Protein AF-A0A944C809-F1 (afdb_monomer_lite)

Sequence (188 aa):
MISTGRTDLATEFAAAKSTGISHTCYELYGEKITETVLDDSSAKAVGRRRGRYFTVESNDSPFADGQIHALCAVLRKLLPQGKCLAVGFGNPSIAADSLGWNTARRILATSQYIASADNTEGIGNISVIRTDVSSNSGIDSCFHAEFCAKNINADYIIAIDSLICNEPERLCTTIQLTDAGISPGSAM

Radius of gyration: 17.3 Å; chains: 1; bounding box: 54×34×40 Å

Structure (mmCIF, N/CA/C/O backbone):
data_AF-A0A944C809-F1
#
_entry.id   AF-A0A944C809-F1
#
loop_
_atom_site.group_PDB
_atom_site.id
_atom_site.type_symbol
_atom_site.label_atom_id
_atom_site.label_alt_id
_atom_site.label_comp_id
_atom_site.label_asym_id
_atom_site.label_entity_id
_atom_site.label_seq_id
_atom_site.pdbx_PDB_ins_code
_atom_site.Cartn_x
_atom_site.Cartn_y
_atom_site.Cartn_z
_atom_site.occupancy
_atom_site.B_iso_or_equiv
_atom_site.auth_seq_id
_atom_site.auth_comp_id
_atom_site.auth_asym_id
_atom_site.auth_atom_id
_atom_site.pdbx_PDB_model_num
ATOM 1 N N . MET A 1 1 ? -27.439 9.265 17.288 1.00 31.69 1 MET A N 1
ATOM 2 C CA . MET A 1 1 ? -27.311 8.302 16.175 1.00 31.69 1 MET A CA 1
ATOM 3 C C . MET A 1 1 ? -25.959 8.543 15.541 1.00 31.69 1 MET A C 1
ATOM 5 O O . MET A 1 1 ? -25.801 9.555 14.875 1.00 31.69 1 MET A O 1
ATOM 9 N N . ILE A 1 2 ? -24.970 7.698 15.826 1.00 33.78 2 ILE A N 1
ATOM 10 C CA . ILE A 1 2 ? -23.694 7.756 15.109 1.00 33.78 2 ILE A CA 1
ATOM 11 C C . ILE A 1 2 ? -23.986 7.117 13.757 1.00 33.78 2 ILE A C 1
ATOM 13 O O . ILE A 1 2 ? -24.304 5.931 13.694 1.00 33.78 2 ILE A O 1
ATOM 17 N N . SER A 1 3 ? -24.000 7.928 12.702 1.00 34.72 3 SER A N 1
ATOM 18 C CA . SER A 1 3 ? -23.955 7.425 11.334 1.00 34.72 3 SER A CA 1
ATOM 19 C C . SER A 1 3 ? -22.733 6.517 11.248 1.00 34.72 3 SER A C 1
ATOM 21 O O . SER A 1 3 ? -21.612 7.010 11.329 1.00 34.72 3 SER A O 1
ATOM 23 N N . THR A 1 4 ? -22.920 5.202 11.146 1.00 47.22 4 THR A N 1
ATOM 24 C CA . THR A 1 4 ? -21.826 4.298 10.788 1.00 47.22 4 THR A CA 1
ATOM 25 C C . THR A 1 4 ? -21.511 4.566 9.324 1.00 47.22 4 THR A C 1
ATOM 27 O O . THR A 1 4 ? -22.070 3.923 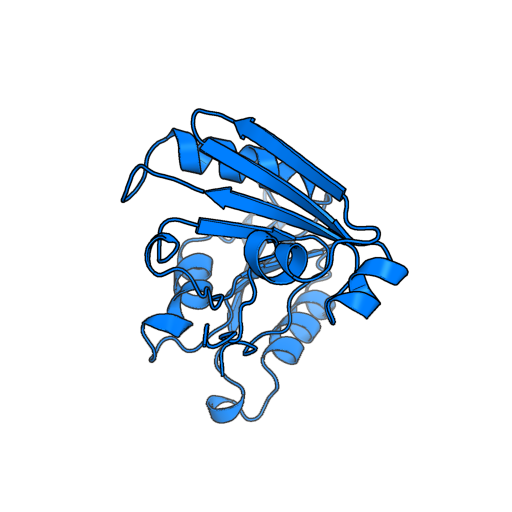8.435 1.00 47.22 4 THR A O 1
ATOM 30 N N . GLY A 1 5 ? -20.699 5.594 9.073 1.00 58.75 5 GLY A N 1
ATOM 31 C CA . GLY A 1 5 ? -20.147 5.848 7.755 1.00 58.75 5 GLY A CA 1
ATOM 32 C C . GLY A 1 5 ? -19.359 4.624 7.287 1.00 58.75 5 GLY A C 1
ATOM 33 O O . GLY A 1 5 ? -18.843 3.833 8.088 1.00 58.75 5 GLY A O 1
ATOM 34 N N . ARG A 1 6 ? -19.336 4.415 5.973 1.00 75.69 6 ARG A N 1
ATOM 35 C CA . ARG A 1 6 ? -18.546 3.358 5.342 1.00 75.69 6 ARG A CA 1
ATOM 36 C C . ARG A 1 6 ? -17.068 3.713 5.526 1.00 75.69 6 ARG A C 1
ATOM 38 O O . ARG A 1 6 ? -16.644 4.74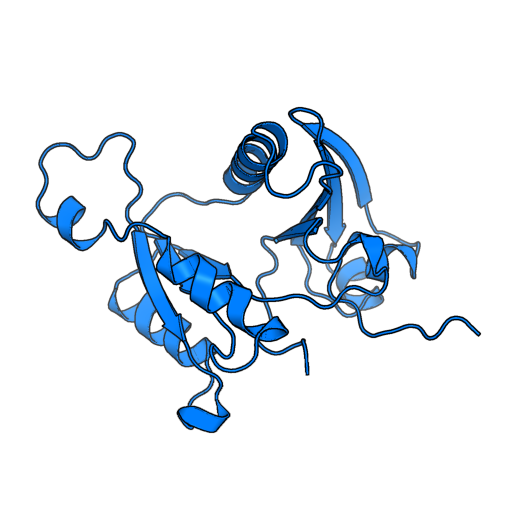2 5.030 1.00 75.69 6 ARG A O 1
ATOM 45 N N . THR A 1 7 ? -16.311 2.869 6.223 1.00 86.25 7 THR A N 1
ATOM 46 C CA . THR A 1 7 ? -14.872 3.059 6.474 1.00 86.25 7 THR A CA 1
ATOM 47 C C . THR A 1 7 ? -14.070 1.851 6.039 1.00 86.25 7 THR A C 1
ATOM 49 O O . THR A 1 7 ? -14.501 0.715 6.262 1.00 86.25 7 THR A O 1
ATOM 52 N N . ASP A 1 8 ? -12.899 2.093 5.462 1.00 88.00 8 ASP A N 1
ATOM 53 C CA . ASP A 1 8 ? -11.932 1.079 5.050 1.00 88.00 8 ASP A CA 1
ATOM 54 C C . ASP A 1 8 ? -10.773 0.897 6.048 1.00 88.00 8 ASP A C 1
ATOM 56 O O . ASP A 1 8 ? -9.930 0.014 5.852 1.00 88.00 8 ASP A O 1
ATOM 60 N N . LEU A 1 9 ? -10.734 1.672 7.138 1.00 91.38 9 LEU A N 1
ATOM 61 C CA . LEU A 1 9 ? -9.707 1.548 8.173 1.00 91.38 9 LEU A CA 1
ATOM 62 C C . LEU A 1 9 ? -10.010 0.414 9.154 1.00 91.38 9 LEU A C 1
ATOM 64 O O . LEU A 1 9 ? -11.086 0.343 9.751 1.00 91.38 9 LEU A O 1
ATOM 68 N N . ALA A 1 10 ? -9.017 -0.444 9.377 1.00 91.56 10 ALA A N 1
ATOM 69 C CA . ALA A 1 10 ? -9.107 -1.600 10.255 1.00 91.56 10 ALA A CA 1
ATOM 70 C C . ALA A 1 10 ? -9.360 -1.221 11.703 1.00 91.56 10 ALA A C 1
ATOM 72 O O . ALA A 1 10 ? -10.157 -1.878 12.365 1.00 91.56 10 ALA A O 1
ATOM 73 N N . THR A 1 11 ? -8.766 -0.129 12.173 1.00 90.88 11 THR A N 1
ATOM 74 C CA . THR A 1 11 ? -9.028 0.412 13.510 1.00 90.88 11 THR A CA 1
ATOM 75 C C . THR A 1 11 ? -10.489 0.812 13.715 1.00 90.88 11 THR A C 1
ATOM 77 O O . THR A 1 11 ? -10.988 0.704 14.831 1.00 90.88 11 THR A O 1
ATOM 80 N N . GLU A 1 12 ? -11.200 1.210 12.658 1.00 89.12 12 GLU A N 1
ATOM 81 C CA . GLU A 1 12 ? -12.595 1.644 12.748 1.00 89.12 12 GLU A CA 1
ATOM 82 C C . GLU A 1 12 ? -13.578 0.478 12.550 1.00 89.12 12 GLU A C 1
ATOM 84 O O . GLU A 1 12 ? -14.498 0.300 13.352 1.00 89.12 12 GLU A O 1
ATOM 89 N N . PHE A 1 13 ? -13.392 -0.363 11.522 1.00 84.75 13 PHE A N 1
ATOM 90 C CA . PHE A 1 13 ? -14.329 -1.467 11.266 1.00 84.75 13 PHE A CA 1
ATOM 91 C C . PHE A 1 13 ? -14.184 -2.630 12.259 1.00 84.75 13 PHE A C 1
ATOM 93 O O . PHE A 1 13 ? -15.147 -3.367 12.482 1.00 84.75 13 PHE A O 1
ATOM 100 N N . ALA A 1 14 ? -13.005 -2.816 12.861 1.00 81.50 14 ALA A N 1
ATOM 101 C CA . ALA A 1 14 ? -12.770 -3.894 13.819 1.00 81.50 14 ALA A CA 1
ATOM 102 C C . ALA A 1 14 ? -13.242 -3.546 15.237 1.00 81.50 14 ALA A C 1
ATOM 104 O O . ALA A 1 14 ? -13.684 -4.430 15.968 1.00 81.50 14 ALA A O 1
ATOM 105 N N . ALA A 1 15 ? -13.259 -2.259 15.602 1.00 71.12 15 ALA A N 1
ATOM 106 C CA . ALA A 1 15 ? -13.819 -1.803 16.875 1.00 71.12 15 ALA A CA 1
ATOM 107 C C . ALA A 1 15 ? -15.318 -2.143 17.017 1.00 71.12 15 ALA A C 1
ATOM 109 O O . ALA A 1 15 ? -15.832 -2.273 18.128 1.00 71.12 15 ALA A O 1
ATOM 110 N N . ALA A 1 16 ? -16.023 -2.332 15.896 1.00 60.50 16 ALA A N 1
ATOM 111 C CA . ALA A 1 16 ? -17.457 -2.589 15.866 1.00 60.50 16 ALA A CA 1
ATOM 112 C C . ALA A 1 16 ? -17.867 -4.033 16.237 1.00 60.50 16 ALA A C 1
ATOM 114 O O . ALA A 1 16 ? -19.055 -4.264 16.480 1.00 60.50 16 ALA A O 1
ATOM 115 N N . LYS A 1 17 ? -16.949 -5.019 16.267 1.00 59.78 17 LYS A N 1
ATOM 116 C CA . LYS A 1 17 ? -17.274 -6.440 16.539 1.00 59.78 17 LYS A CA 1
ATOM 117 C C . LYS A 1 17 ? -16.158 -7.135 17.330 1.00 59.78 17 LYS A C 1
ATOM 119 O O . LYS A 1 17 ? -15.115 -7.472 16.792 1.00 59.78 17 LYS A O 1
ATOM 124 N N . SER A 1 18 ? -16.395 -7.381 18.617 1.00 54.88 18 SER A N 1
ATOM 125 C CA . SER A 1 18 ? -15.363 -7.706 19.616 1.00 54.88 18 SER A CA 1
ATOM 126 C C . SER A 1 18 ? -14.946 -9.180 19.732 1.00 54.88 18 SER A C 1
ATOM 128 O O . SER A 1 18 ? -14.082 -9.499 20.546 1.00 54.88 18 SER A O 1
ATOM 130 N N . THR A 1 19 ? -15.513 -10.109 18.960 1.00 62.31 19 THR A N 1
ATOM 131 C CA . THR A 1 19 ? -15.175 -11.537 19.103 1.00 62.31 19 THR A CA 1
ATOM 132 C C . THR A 1 19 ? -14.165 -11.978 18.045 1.00 62.31 19 THR A C 1
ATOM 134 O O . THR A 1 19 ? -14.519 -12.087 16.873 1.00 62.31 19 THR A O 1
ATOM 137 N N . GLY A 1 20 ? -12.929 -12.270 18.468 1.00 68.94 20 GLY A N 1
ATOM 138 C CA . GLY A 1 20 ? -11.921 -12.967 17.653 1.00 68.94 20 GLY A CA 1
ATOM 139 C C . GLY A 1 20 ? -10.930 -12.090 16.880 1.00 68.94 20 GLY A C 1
ATOM 140 O O . GLY A 1 20 ? -10.117 -12.632 16.142 1.00 68.94 20 GLY A O 1
ATOM 141 N N . ILE A 1 21 ? -10.961 -10.764 17.045 1.00 85.00 21 ILE A N 1
ATOM 142 C CA . ILE A 1 21 ? -9.991 -9.861 16.407 1.00 85.00 21 ILE A CA 1
ATOM 143 C C . ILE A 1 21 ? -8.820 -9.600 17.355 1.00 85.00 21 ILE A C 1
ATOM 145 O O . ILE A 1 21 ? -9.023 -9.180 18.496 1.00 85.00 21 ILE A O 1
ATOM 149 N N . SER A 1 22 ? -7.592 -9.820 16.881 1.00 86.31 22 SER A N 1
ATOM 150 C CA . SER A 1 22 ? -6.384 -9.463 17.629 1.00 86.31 22 SER A CA 1
ATOM 151 C C . SER A 1 22 ? -5.946 -8.046 17.277 1.00 86.31 22 SER A C 1
ATOM 153 O O . SER A 1 22 ? -5.680 -7.760 16.109 1.00 86.31 22 SER A O 1
ATOM 155 N N . HIS A 1 23 ? -5.818 -7.193 18.293 1.00 89.62 23 HIS A N 1
ATOM 156 C CA . HIS A 1 23 ? -5.266 -5.846 18.182 1.00 89.62 23 HIS A CA 1
ATOM 157 C C . HIS A 1 23 ? -3.978 -5.740 18.990 1.00 89.62 23 HIS A C 1
ATOM 159 O O . HIS A 1 23 ? -3.957 -6.030 20.185 1.00 89.62 23 HIS A O 1
ATOM 165 N N . THR A 1 24 ? -2.899 -5.301 18.355 1.00 94.38 24 THR A N 1
ATOM 166 C CA . THR A 1 24 ? -1.634 -4.997 19.026 1.00 94.38 24 THR A CA 1
ATOM 167 C C . THR A 1 24 ? -1.229 -3.573 18.685 1.00 94.38 24 THR A C 1
ATOM 169 O O . THR A 1 24 ? -1.049 -3.234 17.519 1.00 94.38 24 THR A O 1
ATOM 172 N N . CYS A 1 25 ? -1.099 -2.733 19.710 1.00 95.44 25 CYS A N 1
ATOM 173 C CA . CYS A 1 25 ? -0.651 -1.354 19.571 1.00 95.44 25 CYS A CA 1
ATOM 174 C C . CYS A 1 25 ? 0.791 -1.243 20.062 1.00 95.44 25 CYS A C 1
ATOM 176 O O . CYS A 1 25 ? 1.114 -1.721 21.150 1.00 95.44 25 CYS A O 1
ATOM 178 N N . TYR A 1 26 ? 1.647 -0.611 19.271 1.00 95.88 26 TYR A N 1
ATOM 179 C CA . TYR A 1 26 ? 3.033 -0.324 19.628 1.00 95.88 26 TYR A CA 1
ATOM 180 C C . TYR A 1 26 ? 3.501 0.948 18.920 1.00 95.88 26 TYR A C 1
ATOM 182 O O . TYR A 1 26 ? 2.829 1.451 18.023 1.00 95.88 26 TYR A O 1
ATOM 190 N N . GLU A 1 27 ? 4.653 1.472 19.321 1.00 95.38 27 GLU A N 1
ATOM 191 C CA . GLU A 1 27 ? 5.246 2.661 18.713 1.00 95.38 27 GLU A CA 1
ATOM 192 C C . GLU A 1 27 ? 6.469 2.274 17.875 1.00 95.38 27 GLU A C 1
ATOM 194 O O . GLU A 1 27 ? 7.256 1.410 18.271 1.00 95.38 27 GLU A O 1
ATOM 199 N N . LEU A 1 28 ? 6.632 2.903 16.713 1.00 94.25 28 LEU A N 1
ATOM 200 C CA . LEU A 1 28 ? 7.866 2.858 15.931 1.00 94.25 28 LEU A CA 1
ATOM 201 C C . LEU A 1 28 ? 8.239 4.279 15.532 1.00 94.25 28 LEU A C 1
ATOM 203 O O . LEU A 1 28 ? 7.454 4.953 14.881 1.00 94.25 28 LEU A O 1
ATOM 207 N N . TYR A 1 29 ? 9.456 4.704 15.876 1.00 92.88 29 TYR A N 1
ATOM 208 C CA . TYR A 1 29 ? 9.987 6.022 15.509 1.00 92.88 29 TYR A CA 1
ATOM 209 C C . TYR A 1 29 ? 9.085 7.204 15.921 1.00 92.88 29 TYR A C 1
ATOM 211 O O . TYR A 1 29 ? 9.003 8.182 15.188 1.00 92.88 29 TYR A O 1
ATOM 219 N N . GLY A 1 30 ? 8.416 7.120 17.078 1.00 91.38 30 GLY A N 1
ATOM 220 C CA . GLY A 1 30 ? 7.486 8.153 17.556 1.00 91.38 30 GLY A CA 1
ATOM 221 C C . GLY A 1 30 ? 6.059 8.032 17.013 1.00 91.38 30 GLY A C 1
ATOM 222 O O . GLY A 1 30 ? 5.185 8.777 17.441 1.00 91.38 30 GLY A O 1
ATOM 223 N N . GLU A 1 31 ? 5.805 7.080 16.111 1.00 92.56 31 GLU A N 1
ATOM 224 C CA . GLU A 1 31 ? 4.508 6.912 15.457 1.00 92.56 31 GLU A CA 1
ATOM 225 C C . GLU A 1 31 ? 3.736 5.735 16.031 1.00 92.56 31 GLU A C 1
ATOM 227 O O . GLU A 1 31 ? 4.279 4.640 16.240 1.00 92.56 31 GLU A O 1
ATOM 232 N N . LYS A 1 32 ? 2.432 5.933 16.227 1.00 94.38 32 LYS A N 1
ATOM 233 C CA . LYS A 1 32 ? 1.547 4.886 16.727 1.00 94.38 32 LYS A CA 1
ATOM 234 C C . LYS A 1 32 ? 1.215 3.907 15.607 1.00 94.38 32 LYS A C 1
ATOM 236 O O . LYS A 1 32 ? 0.689 4.281 14.559 1.00 94.38 32 LYS A O 1
ATOM 241 N N . ILE A 1 33 ? 1.465 2.629 15.868 1.00 96.44 33 ILE A N 1
ATOM 242 C CA . ILE A 1 33 ? 1.158 1.522 14.969 1.00 96.44 33 ILE A CA 1
ATOM 243 C C . ILE A 1 33 ? 0.120 0.623 15.624 1.00 96.44 33 ILE A C 1
ATOM 245 O O . ILE A 1 33 ? 0.340 0.098 16.715 1.00 96.44 33 ILE A O 1
ATOM 249 N N . THR A 1 34 ? -0.990 0.397 14.929 1.00 96.69 34 THR A N 1
ATOM 250 C CA . THR A 1 34 ? -1.999 -0.586 15.334 1.00 96.69 34 THR A CA 1
ATOM 251 C C . THR A 1 34 ? -2.014 -1.742 14.339 1.00 96.69 34 THR A C 1
ATOM 253 O O . THR A 1 34 ? -2.447 -1.577 13.199 1.00 96.69 34 THR A O 1
ATOM 256 N N . GLU A 1 35 ? -1.542 -2.916 14.763 1.00 96.62 35 GLU A N 1
ATOM 257 C CA . GLU A 1 35 ? -1.663 -4.177 14.027 1.00 96.62 35 GLU A CA 1
ATOM 258 C C . GLU A 1 35 ? -2.996 -4.845 14.383 1.00 96.62 35 GLU A C 1
ATOM 260 O O . GLU A 1 35 ? -3.274 -5.139 15.544 1.00 96.62 35 GLU A O 1
ATOM 265 N N . THR A 1 36 ? -3.826 -5.072 13.372 1.00 95.50 36 THR A N 1
ATOM 266 C CA . THR A 1 36 ? -5.098 -5.788 13.459 1.00 95.50 36 THR A CA 1
ATOM 267 C C . THR A 1 36 ? -4.994 -7.052 12.622 1.00 95.50 36 THR A C 1
ATOM 269 O O . THR A 1 36 ? -4.735 -6.980 11.421 1.00 95.50 36 THR A O 1
ATOM 272 N N . VAL A 1 37 ? -5.187 -8.213 13.242 1.00 94.75 37 VAL A N 1
ATOM 273 C CA . VAL A 1 37 ? -5.125 -9.508 12.553 1.00 94.75 37 VAL A CA 1
ATOM 274 C C . VAL A 1 37 ? -6.521 -10.103 12.476 1.00 94.75 37 VAL A C 1
ATOM 276 O O . VAL A 1 37 ? -7.178 -10.284 13.504 1.00 94.75 37 VAL A O 1
ATOM 279 N N . LEU A 1 38 ? -6.950 -10.407 11.250 1.00 92.88 38 LEU A N 1
ATOM 280 C CA . LEU A 1 38 ? -8.212 -11.073 10.954 1.00 92.88 38 LEU A CA 1
ATOM 281 C C . LEU A 1 38 ? -7.951 -12.490 10.442 1.00 92.88 38 LEU A C 1
ATOM 283 O O . LEU A 1 38 ? -7.315 -12.681 9.403 1.00 92.88 38 LEU A O 1
ATOM 287 N N . ASP A 1 39 ? -8.485 -13.473 11.154 1.00 92.19 39 ASP A N 1
ATOM 288 C CA . ASP A 1 39 ? -8.656 -14.840 10.667 1.00 92.19 39 ASP A CA 1
ATOM 289 C C . ASP A 1 39 ? -9.943 -14.983 9.831 1.00 92.19 39 ASP A C 1
ATOM 291 O O . ASP A 1 39 ? -10.689 -14.024 9.639 1.00 92.19 39 ASP A O 1
ATOM 295 N N . ASP A 1 40 ? -10.238 -16.184 9.330 1.00 91.69 40 ASP A N 1
ATOM 296 C CA . ASP A 1 40 ? -11.429 -16.420 8.498 1.00 91.69 40 ASP A CA 1
ATOM 297 C C . ASP A 1 40 ? -12.749 -16.090 9.226 1.00 91.69 40 ASP A C 1
ATOM 299 O O . ASP A 1 40 ? -13.715 -15.628 8.609 1.00 91.69 40 ASP A O 1
ATOM 303 N N . SER A 1 41 ? -12.805 -16.312 10.544 1.00 90.38 41 SER A N 1
ATOM 304 C CA . SER A 1 41 ? -14.015 -16.117 11.346 1.00 90.38 41 SER A CA 1
ATOM 305 C C . SER A 1 41 ? -14.306 -14.634 11.583 1.00 90.38 41 SER A C 1
ATOM 307 O O . SER A 1 41 ? -15.414 -14.155 11.320 1.00 90.38 41 SER A O 1
ATOM 309 N N . SER A 1 42 ? -13.282 -13.894 11.995 1.00 90.44 42 SER A N 1
ATOM 310 C CA . SER A 1 42 ? -13.321 -12.461 12.255 1.00 90.44 42 SER A CA 1
ATOM 311 C C . SER A 1 42 ? -13.466 -11.659 10.964 1.00 90.44 42 SER A C 1
ATOM 313 O O . SER A 1 42 ? -14.303 -10.758 10.912 1.00 90.44 42 SER A O 1
ATOM 315 N N . ALA A 1 43 ? -12.770 -12.045 9.889 1.00 90.00 43 ALA A N 1
ATOM 316 C CA . ALA A 1 43 ? -12.921 -11.468 8.553 1.00 90.00 43 ALA A CA 1
ATOM 317 C C . ALA A 1 43 ? -14.377 -11.538 8.065 1.00 90.00 43 ALA A C 1
ATOM 319 O O . ALA A 1 43 ? -14.963 -10.522 7.677 1.00 90.00 43 ALA A O 1
ATOM 320 N N . LYS A 1 44 ? -15.008 -12.717 8.178 1.00 88.56 44 LYS A N 1
ATOM 321 C CA . LYS A 1 44 ? -16.427 -12.903 7.840 1.00 88.56 44 LYS A CA 1
ATOM 322 C C . LYS A 1 44 ? -17.344 -12.071 8.736 1.00 88.56 44 LYS A C 1
ATOM 324 O O . LYS A 1 44 ? -18.324 -11.515 8.244 1.00 88.56 44 LYS A O 1
ATOM 329 N N . ALA A 1 45 ? -17.034 -11.963 10.029 1.00 87.38 45 ALA A N 1
ATOM 330 C CA . ALA A 1 45 ? -17.825 -11.171 10.962 1.00 87.38 45 ALA A CA 1
ATOM 331 C C . ALA A 1 45 ? -17.821 -9.680 10.594 1.00 87.38 45 ALA A C 1
ATOM 333 O O . ALA A 1 45 ? -18.882 -9.054 10.627 1.00 87.38 45 ALA A O 1
ATOM 334 N N . VAL A 1 46 ? -16.677 -9.109 10.205 1.00 87.31 46 VAL A N 1
ATOM 335 C CA . VAL A 1 46 ? -16.561 -7.681 9.840 1.00 87.31 46 VAL A CA 1
ATOM 336 C C . VAL A 1 46 ? -16.797 -7.394 8.353 1.00 87.31 46 VAL A C 1
ATOM 338 O O . VAL A 1 46 ? -16.823 -6.233 7.958 1.00 87.31 46 VAL A O 1
ATOM 341 N N . GLY A 1 47 ? -17.000 -8.423 7.524 1.00 87.31 47 GLY A N 1
ATOM 342 C CA . GLY A 1 47 ? -17.208 -8.261 6.081 1.00 87.31 47 GLY A CA 1
ATOM 343 C C . GLY A 1 47 ? -15.955 -7.785 5.340 1.00 87.31 47 GLY A C 1
ATOM 344 O O . GLY A 1 47 ? -16.058 -7.064 4.350 1.00 87.31 47 GLY A O 1
ATOM 345 N N . ARG A 1 48 ? -14.769 -8.159 5.828 1.00 89.56 48 ARG A N 1
ATOM 346 C CA . ARG A 1 48 ? -13.468 -7.830 5.225 1.00 89.56 48 ARG A CA 1
ATOM 347 C C . ARG A 1 48 ? -12.701 -9.108 4.895 1.00 89.56 48 ARG A C 1
ATOM 349 O O . ARG A 1 48 ? -13.161 -10.210 5.181 1.00 89.56 48 ARG A O 1
ATOM 356 N N . ARG A 1 49 ? -11.560 -8.972 4.221 1.00 91.75 49 ARG A N 1
ATOM 357 C CA . ARG A 1 49 ? -10.689 -10.110 3.905 1.00 91.75 49 ARG A CA 1
ATOM 358 C C . ARG A 1 49 ? -9.867 -10.489 5.140 1.00 91.75 49 ARG A C 1
ATOM 360 O O . ARG A 1 49 ? -9.637 -9.671 6.020 1.00 91.75 49 ARG A O 1
ATOM 367 N N . ARG A 1 50 ? -9.450 -11.749 5.219 1.00 93.69 50 ARG A N 1
ATOM 368 C CA . ARG A 1 50 ? -8.489 -12.188 6.237 1.00 93.69 50 ARG A CA 1
ATOM 369 C C . ARG A 1 50 ? -7.113 -11.599 5.938 1.00 93.69 50 ARG A C 1
ATOM 371 O O . ARG A 1 50 ? -6.783 -11.405 4.768 1.00 93.69 50 ARG A O 1
ATOM 378 N N . GLY A 1 51 ? -6.306 -11.404 6.969 1.00 94.88 51 GLY A N 1
ATOM 379 C CA . GLY A 1 51 ? -4.944 -10.906 6.830 1.00 94.88 51 GLY A CA 1
ATOM 380 C C . GLY A 1 51 ? -4.537 -9.999 7.977 1.00 94.88 51 GLY A C 1
ATOM 381 O O . GLY A 1 51 ? -5.233 -9.864 8.988 1.00 94.88 51 GLY A O 1
ATOM 382 N N . ARG A 1 52 ? -3.378 -9.380 7.807 1.00 96.00 52 ARG A N 1
ATOM 383 C CA . ARG A 1 52 ? -2.794 -8.424 8.737 1.00 96.00 52 ARG A CA 1
ATOM 384 C C . ARG A 1 52 ? -3.006 -7.027 8.189 1.00 96.00 52 ARG A C 1
ATOM 386 O O . ARG A 1 52 ? -2.738 -6.749 7.022 1.00 96.00 52 ARG A O 1
ATOM 393 N N . TYR A 1 53 ? -3.472 -6.143 9.049 1.00 96.56 53 TYR A N 1
ATOM 394 C CA . TYR A 1 53 ? -3.714 -4.743 8.755 1.00 96.56 53 TYR A CA 1
ATOM 395 C C . TYR A 1 53 ? -2.885 -3.910 9.718 1.00 96.56 53 TYR A C 1
ATOM 397 O O . TYR A 1 53 ? -2.984 -4.083 10.928 1.00 96.56 53 TYR A O 1
ATOM 405 N N . PHE A 1 54 ? -2.085 -2.995 9.197 1.00 97.31 54 PHE A N 1
ATOM 406 C CA . PHE A 1 54 ? -1.289 -2.073 9.989 1.00 97.31 54 PHE A CA 1
ATOM 407 C C . PHE A 1 54 ? -1.775 -0.666 9.732 1.00 97.31 54 PHE A C 1
ATOM 409 O O . PHE A 1 54 ? -1.693 -0.192 8.604 1.00 97.31 54 PHE A O 1
ATOM 416 N N . THR A 1 55 ? -2.255 -0.006 10.774 1.00 95.88 55 THR A N 1
ATOM 417 C CA . THR A 1 55 ? -2.605 1.413 10.731 1.00 95.88 55 THR A CA 1
ATOM 418 C C . THR A 1 55 ? -1.462 2.205 11.349 1.00 95.88 55 THR A C 1
ATOM 420 O O . THR A 1 55 ? -1.129 1.979 12.512 1.00 95.88 55 THR A O 1
ATOM 423 N N . VAL A 1 56 ? -0.844 3.078 10.559 1.00 94.81 56 VAL A N 1
AT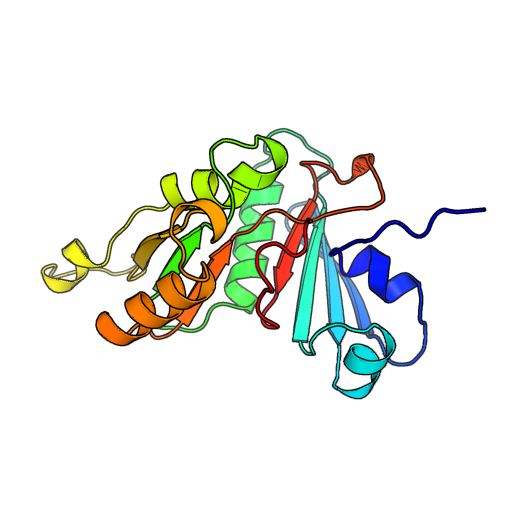OM 424 C CA . VAL A 1 56 ? 0.206 4.016 10.970 1.00 94.81 56 VAL A CA 1
ATOM 425 C C . VAL A 1 56 ? -0.447 5.381 11.139 1.00 94.81 56 VAL A C 1
ATOM 427 O O . VAL A 1 56 ? -0.923 5.952 10.158 1.00 94.81 56 VAL A O 1
ATOM 430 N N . GLU A 1 57 ? -0.506 5.874 12.371 1.00 92.38 57 GLU A N 1
ATOM 431 C CA . GLU A 1 57 ? -1.103 7.167 12.720 1.00 92.38 57 GLU A CA 1
ATOM 432 C C . GLU A 1 57 ? 0.017 8.161 13.040 1.00 92.38 57 GLU A C 1
ATOM 434 O O . GLU A 1 57 ? 0.790 7.919 13.968 1.00 92.38 57 GLU A O 1
ATOM 439 N N . SER A 1 58 ? 0.086 9.256 12.278 1.00 86.00 58 SER A N 1
ATOM 440 C CA . SER A 1 58 ? 1.067 10.329 12.462 1.00 86.00 58 SER A CA 1
ATOM 441 C C . SER A 1 58 ? 0.397 11.597 12.951 1.00 86.00 58 SER A C 1
ATOM 443 O O . SER A 1 58 ? -0.509 12.115 12.300 1.00 86.00 58 SER A O 1
ATOM 445 N N . ASN A 1 59 ? 0.864 12.116 14.083 1.00 73.75 59 ASN A N 1
ATOM 446 C CA . ASN A 1 59 ? 0.379 13.388 14.625 1.00 73.75 59 ASN A CA 1
ATOM 447 C C . ASN A 1 59 ? 1.107 14.592 14.011 1.00 73.75 59 ASN A C 1
ATOM 449 O O . ASN A 1 59 ? 0.574 15.701 14.024 1.00 73.75 59 ASN A O 1
ATOM 453 N N . ASP A 1 60 ? 2.293 14.367 13.439 1.00 64.25 60 ASP A N 1
ATOM 454 C CA . ASP A 1 60 ? 3.092 15.401 12.796 1.00 64.25 60 ASP A CA 1
ATOM 455 C C . ASP A 1 60 ? 2.810 15.432 11.288 1.00 64.25 60 ASP A C 1
ATOM 457 O O . ASP A 1 60 ? 2.942 14.435 10.574 1.00 64.25 60 ASP A O 1
ATOM 461 N N . SER A 1 61 ? 2.393 16.603 10.805 1.00 58.88 61 SER A N 1
ATOM 462 C CA . SER A 1 61 ? 2.059 16.889 9.408 1.00 58.88 61 SER A CA 1
ATOM 463 C C . SER A 1 61 ? 2.855 18.117 8.927 1.00 58.88 61 SER A C 1
ATOM 465 O O . SER A 1 61 ? 2.999 19.075 9.689 1.00 58.88 61 SER A O 1
ATOM 467 N N . PRO A 1 62 ? 3.372 18.136 7.680 1.00 54.09 62 PRO A N 1
ATOM 468 C CA . PRO A 1 62 ? 3.054 17.174 6.631 1.00 54.09 62 PRO A CA 1
ATOM 469 C C . PRO A 1 62 ? 3.958 15.942 6.566 1.00 54.09 62 PRO A C 1
ATOM 471 O O . PRO A 1 62 ? 3.488 14.954 6.028 1.00 54.09 62 PRO A O 1
ATOM 474 N N . PHE A 1 63 ? 5.183 15.942 7.102 1.00 60.09 63 PHE A N 1
ATOM 475 C CA . PHE A 1 63 ? 6.060 14.760 7.090 1.00 60.09 63 PHE A CA 1
ATOM 476 C C . PHE A 1 63 ? 7.128 14.882 8.179 1.00 60.09 63 PHE A C 1
ATOM 478 O O . PHE A 1 63 ? 7.998 15.748 8.086 1.00 60.09 63 PHE A O 1
ATOM 485 N N . ALA A 1 64 ? 7.083 14.013 9.187 1.00 68.69 64 ALA A N 1
ATOM 486 C CA . ALA A 1 64 ? 8.214 13.788 10.078 1.00 68.69 64 ALA A CA 1
ATOM 487 C C . ALA A 1 64 ? 9.035 12.592 9.573 1.00 68.69 64 ALA A C 1
ATOM 489 O O . ALA A 1 64 ? 8.487 11.631 9.024 1.00 68.69 64 ALA A O 1
ATOM 490 N N . ASP A 1 65 ? 10.350 12.613 9.802 1.00 81.69 65 ASP A N 1
ATOM 491 C CA . ASP A 1 65 ? 11.222 11.461 9.530 1.00 81.69 65 ASP A CA 1
ATOM 492 C C . ASP A 1 65 ? 10.721 10.189 10.249 1.00 81.69 65 ASP A C 1
ATOM 494 O O . ASP A 1 65 ? 10.938 9.075 9.766 1.00 81.69 65 ASP A O 1
ATOM 498 N N . GLY A 1 66 ? 10.012 10.352 11.375 1.00 87.25 66 GLY A N 1
ATOM 499 C CA . GLY A 1 66 ? 9.338 9.285 12.119 1.00 87.25 66 GLY A CA 1
ATOM 500 C C . GLY A 1 66 ? 8.364 8.487 11.253 1.00 87.25 66 GLY A C 1
ATOM 501 O O . GLY A 1 66 ? 8.577 7.291 11.040 1.00 87.25 66 GLY A O 1
ATOM 502 N N . GLN A 1 67 ? 7.368 9.156 10.664 1.00 88.50 67 GLN A N 1
ATOM 503 C CA . GLN A 1 67 ? 6.375 8.555 9.765 1.00 88.50 67 GLN A CA 1
ATOM 504 C C . GLN A 1 67 ? 7.004 7.749 8.628 1.00 88.50 67 GLN A C 1
ATOM 506 O O . GLN A 1 67 ? 6.596 6.611 8.378 1.00 88.50 67 GLN A O 1
ATOM 511 N N . ILE A 1 68 ? 8.020 8.294 7.954 1.00 90.62 68 ILE A N 1
ATOM 512 C CA . ILE A 1 68 ? 8.688 7.606 6.839 1.00 90.62 68 ILE A CA 1
ATOM 513 C C . ILE A 1 68 ? 9.381 6.331 7.333 1.00 90.62 68 ILE A C 1
ATOM 515 O O . ILE A 1 68 ? 9.220 5.263 6.730 1.00 90.62 68 ILE A O 1
ATOM 519 N N . HIS A 1 69 ? 10.134 6.409 8.434 1.00 93.31 69 HIS A N 1
ATOM 520 C CA . HIS A 1 69 ? 10.830 5.251 8.993 1.00 93.31 69 HIS A CA 1
ATOM 521 C C . HIS A 1 69 ? 9.865 4.191 9.531 1.00 93.31 69 HIS A C 1
ATOM 523 O O . HIS A 1 69 ? 10.069 2.999 9.275 1.00 93.31 69 HIS A O 1
ATOM 529 N N . ALA A 1 70 ? 8.793 4.606 10.208 1.00 94.19 70 ALA A N 1
ATOM 530 C CA . ALA A 1 70 ? 7.740 3.727 10.697 1.00 94.19 70 ALA A CA 1
ATOM 531 C C . ALA A 1 70 ? 7.043 3.002 9.542 1.00 94.19 70 ALA A C 1
ATOM 533 O O . ALA A 1 70 ? 6.948 1.771 9.554 1.00 94.19 70 ALA A O 1
ATOM 534 N N . LEU A 1 71 ? 6.653 3.738 8.498 1.00 94.31 71 LEU A N 1
ATOM 535 C CA . LEU A 1 71 ? 6.043 3.172 7.299 1.00 94.31 71 LEU A CA 1
ATOM 536 C C . LEU A 1 71 ? 6.979 2.170 6.619 1.00 94.31 71 LEU A C 1
ATOM 538 O O . LEU A 1 71 ? 6.556 1.064 6.290 1.00 94.31 71 LEU A O 1
ATOM 542 N N . CYS A 1 72 ? 8.262 2.508 6.463 1.00 94.75 72 CYS A N 1
ATOM 543 C CA . CYS A 1 72 ? 9.255 1.596 5.895 1.00 94.75 72 CYS A CA 1
ATOM 544 C C . CYS A 1 72 ? 9.423 0.328 6.742 1.00 94.75 72 CYS A C 1
ATOM 546 O O . CYS A 1 72 ? 9.519 -0.774 6.200 1.00 94.75 72 CYS A O 1
ATOM 548 N N . ALA A 1 73 ? 9.470 0.460 8.069 1.00 96.44 73 ALA A N 1
ATOM 549 C CA . ALA A 1 73 ? 9.600 -0.674 8.976 1.00 96.44 73 ALA A CA 1
ATOM 550 C C . ALA A 1 73 ? 8.381 -1.600 8.911 1.00 96.44 73 ALA A C 1
ATOM 552 O O . ALA A 1 73 ? 8.555 -2.816 8.869 1.00 96.44 73 ALA A O 1
ATOM 553 N N . VAL A 1 74 ? 7.168 -1.048 8.849 1.00 97.31 74 VAL A N 1
ATOM 554 C CA . VAL A 1 74 ? 5.935 -1.833 8.698 1.00 97.31 74 VAL A CA 1
ATOM 555 C C . VAL A 1 74 ? 5.853 -2.473 7.315 1.00 97.31 74 VAL A C 1
ATOM 557 O O . VAL A 1 74 ? 5.602 -3.672 7.225 1.00 97.31 74 VAL A O 1
ATOM 560 N N . LEU A 1 75 ? 6.127 -1.725 6.244 1.00 96.06 75 LEU A N 1
ATOM 561 C CA . LEU A 1 75 ? 6.092 -2.237 4.874 1.00 96.06 75 LEU A CA 1
ATOM 562 C C . LEU A 1 75 ? 7.028 -3.445 4.708 1.00 96.06 75 LEU A C 1
ATOM 564 O O . LEU A 1 75 ? 6.616 -4.472 4.175 1.00 96.06 75 LEU A O 1
ATOM 568 N N . ARG A 1 76 ? 8.248 -3.390 5.263 1.00 94.94 76 ARG A N 1
ATOM 569 C CA . ARG A 1 76 ? 9.194 -4.525 5.255 1.00 94.94 76 ARG A CA 1
ATOM 570 C C . ARG A 1 76 ? 8.656 -5.794 5.925 1.00 94.94 76 ARG A C 1
ATOM 572 O O . ARG A 1 76 ? 9.114 -6.874 5.574 1.00 94.94 76 ARG A O 1
ATOM 579 N N . LYS A 1 77 ? 7.698 -5.699 6.857 1.00 95.44 77 LYS A N 1
ATOM 580 C CA . LYS A 1 77 ? 7.056 -6.879 7.473 1.00 95.44 77 LYS A CA 1
ATOM 581 C C . LYS A 1 77 ? 6.118 -7.618 6.514 1.00 95.44 77 LYS A C 1
ATOM 583 O O . LYS A 1 77 ? 5.754 -8.754 6.809 1.00 95.44 77 LYS A O 1
ATOM 588 N N . LEU A 1 78 ? 5.687 -6.958 5.438 1.00 95.62 78 LEU A N 1
ATOM 589 C CA . LEU A 1 78 ? 4.707 -7.465 4.475 1.00 95.62 78 LEU A CA 1
ATOM 590 C C . LEU A 1 78 ? 5.327 -7.834 3.125 1.00 95.62 78 LEU A C 1
ATOM 592 O O . LEU A 1 78 ? 4.768 -8.659 2.410 1.00 95.62 78 LEU A O 1
ATOM 596 N N . LEU A 1 79 ? 6.448 -7.209 2.755 1.00 93.62 79 LEU A N 1
ATOM 597 C CA . LEU A 1 79 ? 7.035 -7.386 1.431 1.00 93.62 79 LEU A CA 1
ATOM 598 C C . LEU A 1 79 ? 7.649 -8.783 1.250 1.00 93.62 79 LEU A C 1
ATOM 600 O O . LEU A 1 79 ? 8.565 -9.146 1.994 1.00 93.62 79 LEU A O 1
ATOM 604 N N . PRO A 1 80 ? 7.226 -9.541 0.225 1.00 93.38 80 PRO A N 1
ATOM 605 C CA . PRO A 1 80 ? 7.981 -10.694 -0.237 1.00 93.38 80 PRO A CA 1
ATOM 606 C C . PRO A 1 80 ? 9.212 -10.246 -1.046 1.00 93.38 80 PRO A C 1
ATOM 608 O O . PRO A 1 80 ? 9.394 -9.069 -1.369 1.00 93.38 80 PRO A O 1
ATOM 611 N N . GLN A 1 81 ? 10.084 -11.198 -1.376 1.00 91.25 81 GLN A N 1
ATOM 612 C CA . GLN A 1 81 ? 11.217 -10.957 -2.272 1.00 91.25 81 GLN A CA 1
ATOM 613 C C . GLN A 1 81 ? 10.801 -11.107 -3.741 1.00 91.25 81 GLN A C 1
ATOM 615 O O . GLN A 1 81 ? 9.836 -11.803 -4.044 1.00 91.25 81 GLN A O 1
ATOM 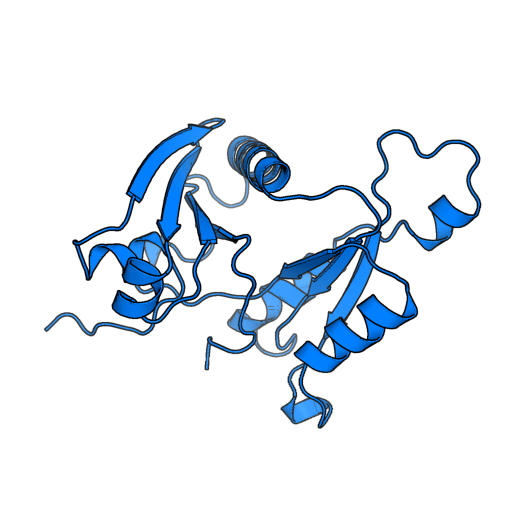620 N N . GLY A 1 82 ? 11.558 -10.478 -4.644 1.00 93.38 82 GLY A N 1
ATOM 621 C CA . GLY A 1 82 ? 11.381 -10.617 -6.091 1.00 93.38 82 GLY A CA 1
ATOM 622 C C . GLY A 1 82 ? 11.031 -9.315 -6.812 1.00 93.38 82 GLY A C 1
ATOM 623 O O . GLY A 1 82 ? 11.213 -8.211 -6.286 1.00 93.38 82 GLY A O 1
ATOM 624 N N . LYS A 1 83 ? 10.557 -9.458 -8.047 1.00 95.69 83 LYS A N 1
ATOM 625 C CA . LYS A 1 83 ? 10.115 -8.388 -8.933 1.00 95.69 83 LYS A CA 1
ATOM 626 C C . LYS A 1 83 ? 8.744 -7.864 -8.511 1.00 95.69 83 LYS A C 1
ATOM 628 O O . LYS A 1 83 ? 7.747 -8.578 -8.542 1.00 95.69 83 LYS A O 1
ATOM 633 N N . CYS A 1 84 ? 8.697 -6.581 -8.188 1.00 97.62 84 CYS A N 1
ATOM 634 C CA . CYS A 1 84 ? 7.495 -5.858 -7.811 1.00 97.62 84 CYS A CA 1
ATOM 635 C C . CYS A 1 84 ? 6.836 -5.201 -9.028 1.00 97.62 84 CYS A C 1
ATOM 637 O O . CYS A 1 84 ? 7.509 -4.546 -9.832 1.00 97.62 84 CYS A O 1
ATOM 639 N N . LEU A 1 85 ? 5.510 -5.291 -9.110 1.00 98.31 85 LEU A N 1
ATOM 640 C CA . LEU A 1 85 ? 4.695 -4.319 -9.831 1.00 98.31 85 LEU A CA 1
ATOM 641 C C . LEU A 1 85 ? 4.026 -3.371 -8.827 1.00 98.31 85 LEU A C 1
ATOM 643 O O . LEU A 1 85 ? 3.108 -3.765 -8.112 1.00 98.31 85 LEU A O 1
ATOM 647 N N . ALA A 1 86 ? 4.446 -2.110 -8.796 1.00 98.12 86 ALA A N 1
ATOM 648 C CA . ALA A 1 86 ? 3.730 -1.071 -8.068 1.00 98.12 86 ALA A CA 1
ATOM 649 C C . ALA A 1 86 ? 2.590 -0.515 -8.935 1.00 98.12 86 ALA A C 1
ATOM 651 O O . ALA A 1 86 ? 2.805 -0.114 -10.082 1.00 98.12 86 ALA A O 1
ATOM 652 N N . VAL A 1 87 ? 1.378 -0.479 -8.386 1.00 97.69 87 VAL A N 1
ATOM 653 C CA . VAL A 1 87 ? 0.163 -0.044 -9.081 1.00 97.69 87 VAL A CA 1
ATOM 654 C C . VAL A 1 87 ? -0.494 1.073 -8.288 1.00 97.69 87 VAL A C 1
ATOM 656 O O . VAL A 1 87 ? -0.922 0.868 -7.154 1.00 97.69 87 VAL A O 1
ATOM 659 N N . GLY A 1 88 ? -0.583 2.254 -8.895 1.00 96.81 88 GLY A N 1
ATOM 660 C CA . GLY A 1 88 ? -1.395 3.350 -8.373 1.00 96.81 88 GLY A CA 1
ATOM 661 C C . GLY A 1 88 ? -2.799 3.309 -8.957 1.00 96.81 88 GLY A C 1
ATOM 662 O O . GLY A 1 88 ? -2.944 3.518 -10.164 1.00 96.81 88 GLY A O 1
ATOM 663 N N . PHE A 1 89 ? -3.793 3.062 -8.108 1.00 93.94 89 PHE A N 1
ATOM 664 C CA . PHE A 1 89 ? -5.214 3.131 -8.443 1.00 93.94 89 PHE A CA 1
ATOM 665 C C . PHE A 1 89 ? -5.784 4.541 -8.224 1.00 93.94 89 PHE A C 1
ATOM 667 O O . PHE A 1 89 ? -5.118 5.417 -7.659 1.00 93.94 89 PHE A O 1
ATOM 674 N N . GLY A 1 90 ? -7.008 4.739 -8.717 1.00 90.19 90 GLY A N 1
ATOM 675 C CA . GLY A 1 90 ? -7.798 5.950 -8.519 1.00 90.19 90 GLY A CA 1
ATOM 676 C C . GLY A 1 90 ? -7.873 6.878 -9.734 1.00 90.19 90 GLY A C 1
ATOM 677 O O . GLY A 1 90 ? -7.191 6.693 -10.747 1.00 90.19 90 GLY A O 1
ATOM 678 N N . ASN A 1 91 ? -8.742 7.879 -9.636 1.00 90.31 91 ASN A N 1
ATOM 679 C CA . ASN A 1 91 ? -8.999 8.862 -10.680 1.00 90.31 91 ASN A CA 1
ATOM 680 C C . ASN A 1 91 ? -8.132 10.122 -10.484 1.00 90.31 91 ASN A C 1
ATOM 682 O O . ASN A 1 91 ? -8.384 10.904 -9.562 1.00 90.31 91 ASN A O 1
ATOM 686 N N . PRO A 1 92 ? -7.169 10.421 -11.378 1.00 90.81 92 PRO A N 1
ATOM 687 C CA . PRO A 1 92 ? -6.332 11.616 -11.256 1.00 90.81 92 PRO A CA 1
ATOM 688 C C . PRO A 1 92 ? -7.110 12.939 -11.372 1.00 90.81 92 PRO A C 1
ATOM 690 O O . PRO A 1 92 ? -6.573 13.986 -11.012 1.00 90.81 92 PRO A O 1
ATOM 693 N N . SER A 1 93 ? -8.356 12.912 -11.860 1.00 90.44 93 SER A N 1
ATOM 694 C CA . SER A 1 93 ? -9.229 14.089 -11.975 1.00 90.44 93 SER A CA 1
ATOM 695 C C . SER A 1 93 ? -10.029 14.386 -10.698 1.00 90.44 93 SER A C 1
ATOM 697 O O . SER A 1 93 ? -10.622 15.459 -10.596 1.00 90.44 93 SER A O 1
ATOM 699 N N . ILE A 1 94 ? -10.059 13.471 -9.721 1.00 90.88 94 ILE A N 1
ATOM 700 C CA . ILE A 1 94 ? -10.757 13.649 -8.440 1.00 90.88 94 ILE A CA 1
ATOM 701 C C . ILE A 1 94 ? -9.707 13.724 -7.333 1.00 90.88 94 ILE A C 1
ATOM 703 O O . ILE A 1 94 ? -9.039 12.741 -7.041 1.00 90.88 94 ILE A O 1
ATOM 707 N N . ALA A 1 95 ? -9.571 14.881 -6.678 1.00 90.12 95 ALA A N 1
ATOM 708 C CA . ALA A 1 95 ? -8.500 15.114 -5.701 1.00 90.12 95 ALA A CA 1
ATOM 709 C C . ALA A 1 95 ? -8.435 14.034 -4.602 1.00 90.12 95 ALA A C 1
ATOM 711 O O . ALA A 1 95 ? -7.360 13.484 -4.361 1.00 90.12 95 ALA A O 1
ATOM 712 N N . ALA A 1 96 ? -9.584 13.683 -4.012 1.00 88.50 96 ALA A N 1
ATOM 713 C CA . ALA A 1 96 ? -9.695 12.666 -2.962 1.00 88.50 96 ALA A CA 1
ATOM 714 C C . ALA A 1 96 ? -9.332 11.243 -3.432 1.00 88.50 96 ALA A C 1
ATOM 716 O O . ALA A 1 96 ? -8.886 10.430 -2.629 1.00 88.50 96 ALA A O 1
ATOM 717 N N . ASP A 1 97 ? -9.465 10.957 -4.728 1.00 90.06 97 ASP A N 1
ATOM 718 C CA . ASP A 1 97 ? -9.206 9.643 -5.334 1.00 90.06 97 ASP A CA 1
ATOM 719 C C . ASP A 1 97 ? -7.863 9.601 -6.092 1.00 90.06 97 ASP A C 1
ATOM 721 O O . ASP A 1 97 ? -7.462 8.594 -6.658 1.00 90.06 97 ASP A O 1
ATOM 725 N N . SER A 1 98 ? -7.119 10.710 -6.114 1.00 92.56 98 SER A N 1
ATOM 726 C CA . SER A 1 98 ? -5.881 10.824 -6.894 1.00 92.56 98 SER A CA 1
ATOM 727 C C . SER A 1 98 ? -4.629 10.324 -6.158 1.00 92.56 98 SER A C 1
ATOM 729 O O . SER A 1 98 ? -3.528 10.382 -6.717 1.00 92.56 98 SER A O 1
ATOM 731 N N . LEU A 1 99 ? -4.753 9.874 -4.901 1.00 93.31 99 LEU A N 1
ATOM 732 C CA . LEU A 1 99 ? -3.614 9.535 -4.039 1.00 93.31 99 LEU A CA 1
ATOM 733 C C . LEU A 1 99 ? -2.779 8.393 -4.622 1.00 93.31 99 LEU A C 1
ATOM 735 O O . LEU A 1 99 ? -1.561 8.540 -4.747 1.00 93.31 99 LEU A O 1
ATOM 739 N N . GLY A 1 100 ? -3.412 7.279 -4.999 1.00 94.62 100 GLY A N 1
ATOM 740 C CA . GLY A 1 100 ? -2.721 6.110 -5.548 1.00 94.62 100 GLY A CA 1
ATOM 741 C C . GLY A 1 100 ? -1.955 6.458 -6.823 1.00 94.62 100 GLY A C 1
ATOM 742 O O . GLY A 1 100 ? -0.743 6.230 -6.912 1.00 94.62 100 GLY A O 1
ATOM 743 N N . TRP A 1 101 ? -2.624 7.130 -7.762 1.00 94.00 101 TRP A N 1
ATOM 744 C CA . TRP A 1 101 ? -2.024 7.628 -9.003 1.00 94.00 101 TRP A CA 1
ATOM 745 C C . TRP A 1 101 ? -0.808 8.539 -8.752 1.00 94.00 101 TRP A C 1
ATOM 747 O O . TRP A 1 101 ? 0.262 8.356 -9.348 1.00 94.00 101 TRP A O 1
ATOM 757 N N . ASN A 1 102 ? -0.944 9.515 -7.847 1.00 96.06 102 ASN A N 1
ATOM 758 C CA . ASN A 1 102 ? 0.112 10.477 -7.512 1.00 96.06 102 ASN A CA 1
ATOM 759 C C . ASN A 1 102 ? 1.268 9.863 -6.715 1.00 96.06 102 ASN A C 1
ATOM 761 O O . ASN A 1 102 ? 2.402 10.345 -6.824 1.00 96.06 102 ASN A O 1
ATOM 765 N N . THR A 1 103 ? 0.998 8.823 -5.928 1.00 96.12 103 THR A N 1
ATOM 766 C CA . THR A 1 103 ? 2.016 8.075 -5.185 1.00 96.12 103 THR A CA 1
ATOM 767 C C . THR A 1 103 ? 2.841 7.232 -6.144 1.00 96.12 103 THR A C 1
ATOM 769 O O . THR A 1 103 ? 4.060 7.381 -6.190 1.00 96.12 103 THR A O 1
ATOM 772 N N . ALA A 1 104 ? 2.193 6.439 -7.003 1.00 97.12 104 ALA A N 1
ATOM 773 C CA . ALA A 1 104 ? 2.883 5.622 -8.000 1.00 97.12 104 ALA A CA 1
ATOM 774 C C . ALA A 1 104 ? 3.733 6.466 -8.962 1.00 97.12 104 ALA A C 1
ATOM 776 O O . ALA A 1 104 ? 4.845 6.080 -9.305 1.00 97.12 104 ALA A O 1
ATOM 777 N N . ARG A 1 105 ? 3.282 7.676 -9.326 1.00 96.38 105 ARG A N 1
ATOM 778 C CA . ARG A 1 105 ? 4.073 8.630 -10.130 1.00 96.38 105 ARG A CA 1
ATOM 779 C C . ARG A 1 105 ? 5.435 8.987 -9.508 1.00 96.38 105 ARG A C 1
ATOM 781 O O . ARG A 1 105 ? 6.331 9.396 -10.240 1.00 96.38 105 ARG A O 1
ATOM 788 N N . ARG A 1 106 ? 5.583 8.882 -8.185 1.00 96.44 106 ARG A N 1
ATOM 789 C CA . ARG A 1 106 ? 6.816 9.209 -7.448 1.00 96.44 106 ARG A CA 1
ATOM 790 C C . ARG A 1 106 ? 7.695 7.990 -7.159 1.00 96.44 106 ARG A C 1
ATOM 792 O O . ARG A 1 106 ? 8.783 8.157 -6.617 1.00 96.44 106 ARG A O 1
ATOM 799 N N . ILE A 1 107 ? 7.254 6.785 -7.518 1.00 96.62 107 ILE A N 1
ATOM 800 C CA . ILE A 1 107 ? 8.050 5.566 -7.362 1.00 96.62 107 ILE A CA 1
ATOM 801 C C . ILE A 1 107 ? 9.080 5.496 -8.490 1.00 96.62 107 ILE A C 1
ATOM 803 O O . ILE A 1 107 ? 8.746 5.642 -9.667 1.00 96.62 107 ILE A O 1
ATOM 807 N N . LEU A 1 108 ? 10.339 5.244 -8.132 1.00 94.44 108 LEU A N 1
ATOM 808 C CA . LEU A 1 108 ? 11.406 5.027 -9.101 1.00 94.44 108 LEU A CA 1
ATOM 809 C C . LEU A 1 108 ? 11.243 3.648 -9.757 1.00 94.44 108 LEU A C 1
ATOM 811 O O . LEU A 1 108 ? 11.403 2.622 -9.100 1.00 94.44 108 LEU A O 1
ATOM 815 N N . ALA A 1 109 ? 10.946 3.625 -11.058 1.00 95.62 109 ALA A N 1
ATOM 816 C CA . ALA A 1 109 ? 10.929 2.395 -11.844 1.00 95.62 109 ALA A CA 1
ATOM 817 C C . ALA A 1 109 ? 12.363 1.955 -12.172 1.00 95.62 109 ALA A C 1
ATOM 819 O O . ALA A 1 109 ? 13.118 2.690 -12.812 1.00 95.62 109 ALA A O 1
ATOM 820 N N . THR A 1 110 ? 12.725 0.746 -11.757 1.00 95.12 110 THR A N 1
ATOM 821 C CA . THR A 1 110 ? 14.098 0.222 -11.810 1.00 95.12 110 THR A CA 1
ATOM 822 C C . THR A 1 110 ? 14.236 -1.026 -12.677 1.00 95.12 110 THR A C 1
ATOM 824 O O . THR A 1 110 ? 15.352 -1.356 -13.078 1.00 95.12 110 THR A O 1
ATOM 827 N N . SER A 1 111 ? 13.133 -1.710 -13.013 1.00 92.75 111 SER A N 1
ATOM 828 C CA . SER A 1 111 ? 13.174 -2.990 -13.735 1.00 92.75 111 SER A CA 1
ATOM 829 C C . SER A 1 111 ? 13.944 -2.932 -15.056 1.00 92.75 111 SER A C 1
ATOM 831 O O . SER A 1 111 ? 14.684 -3.870 -15.347 1.00 92.75 111 SER A O 1
ATOM 833 N N . GLN A 1 112 ? 13.820 -1.850 -15.839 1.00 87.75 112 GLN A N 1
ATOM 834 C CA . GLN A 1 112 ? 14.567 -1.726 -17.099 1.00 87.75 112 GLN A CA 1
ATOM 835 C C . GLN A 1 112 ? 16.084 -1.592 -16.904 1.00 87.75 112 GLN A C 1
ATOM 837 O O . GLN A 1 112 ? 16.835 -1.992 -17.784 1.00 87.75 112 GLN A O 1
ATOM 842 N N . TYR A 1 113 ? 16.536 -1.054 -15.768 1.00 85.12 113 TYR A N 1
ATOM 843 C CA . TYR A 1 113 ? 17.961 -0.878 -15.478 1.00 85.12 113 TYR A CA 1
ATOM 844 C C . TYR A 1 113 ? 18.575 -2.155 -14.904 1.00 85.12 113 TYR A C 1
ATOM 846 O O . TYR A 1 113 ? 19.668 -2.546 -15.302 1.00 85.12 113 TYR A O 1
ATOM 854 N N . ILE A 1 114 ? 17.848 -2.831 -14.009 1.00 85.56 114 ILE A N 1
ATOM 855 C CA . ILE A 1 114 ? 18.301 -4.064 -13.350 1.00 85.56 114 ILE A CA 1
ATOM 856 C C . ILE A 1 114 ? 18.514 -5.198 -14.351 1.00 85.56 114 ILE A C 1
ATOM 858 O O . ILE A 1 114 ? 19.437 -5.985 -14.190 1.00 85.56 114 ILE A O 1
ATOM 862 N N . ALA A 1 115 ? 17.711 -5.261 -15.416 1.00 74.50 115 ALA A N 1
ATOM 863 C CA . ALA A 1 115 ? 17.878 -6.264 -16.465 1.00 74.50 115 ALA A CA 1
ATOM 864 C C . ALA A 1 115 ? 19.234 -6.178 -17.198 1.00 74.50 115 ALA A C 1
ATOM 866 O O . ALA A 1 115 ? 19.631 -7.141 -17.848 1.00 74.50 115 ALA A O 1
ATOM 867 N N . SER A 1 116 ? 19.925 -5.037 -17.115 1.00 75.56 116 SER A N 1
ATOM 868 C CA . SER A 1 116 ? 21.154 -4.742 -17.859 1.00 75.56 116 SER A CA 1
ATOM 869 C C . SER A 1 116 ? 22.337 -4.312 -16.983 1.00 75.56 116 SER A C 1
ATOM 871 O O . SER A 1 116 ? 23.355 -3.896 -17.527 1.00 75.56 116 SER A O 1
ATOM 873 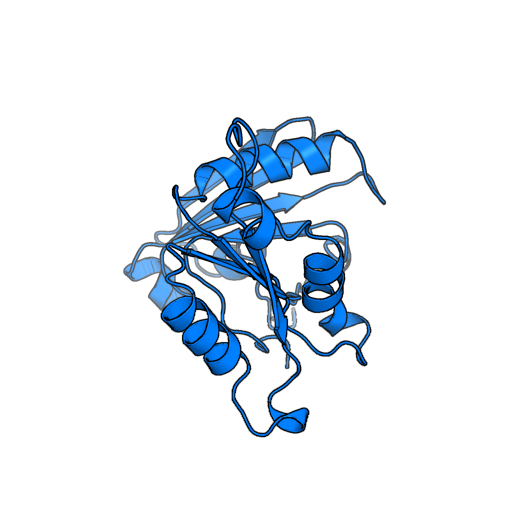N N . ALA A 1 117 ? 22.199 -4.328 -15.654 1.00 78.44 117 ALA A N 1
ATOM 874 C CA . ALA A 1 117 ? 23.203 -3.804 -14.729 1.00 78.44 117 ALA A CA 1
ATOM 875 C C . ALA A 1 117 ? 23.978 -4.925 -14.022 1.00 78.44 117 ALA A C 1
ATOM 877 O O . ALA A 1 117 ? 23.389 -5.907 -13.578 1.00 78.44 117 ALA A O 1
ATOM 878 N N . ASP A 1 118 ? 25.287 -4.725 -13.854 1.00 70.19 118 ASP A N 1
ATOM 879 C CA . ASP A 1 118 ? 26.186 -5.707 -13.229 1.00 70.19 118 ASP A CA 1
ATOM 880 C C . ASP A 1 118 ? 26.126 -5.701 -11.688 1.00 70.19 118 ASP A C 1
ATOM 882 O O . ASP A 1 118 ? 26.467 -6.695 -11.050 1.00 70.19 118 ASP A O 1
ATOM 886 N N . ASN A 1 119 ? 25.688 -4.592 -11.073 1.00 74.56 119 ASN A N 1
ATOM 887 C CA . ASN A 1 119 ? 25.497 -4.485 -9.625 1.00 74.56 119 ASN A CA 1
ATOM 888 C C . ASN A 1 119 ? 24.210 -3.720 -9.291 1.00 74.56 119 ASN A C 1
ATOM 890 O O . ASN A 1 119 ? 24.074 -2.536 -9.602 1.00 74.56 119 ASN A O 1
ATOM 894 N N . THR A 1 120 ? 23.276 -4.403 -8.634 1.00 78.81 120 THR A N 1
ATOM 895 C CA . THR A 1 120 ? 21.963 -3.870 -8.246 1.00 78.81 120 THR A CA 1
ATOM 896 C C . THR A 1 120 ? 21.702 -4.042 -6.751 1.00 78.81 120 THR A C 1
ATOM 898 O O . THR A 1 120 ? 20.550 -4.054 -6.315 1.00 78.81 120 THR A O 1
ATOM 901 N N . GLU A 1 121 ? 22.758 -4.230 -5.956 1.00 81.12 121 GLU A N 1
ATOM 902 C CA . GLU A 1 121 ? 22.640 -4.420 -4.514 1.00 81.12 121 GLU A CA 1
ATOM 903 C C . GLU A 1 121 ? 21.956 -3.207 -3.860 1.00 81.12 121 GLU A C 1
ATOM 905 O O . GLU A 1 121 ? 22.262 -2.052 -4.154 1.00 81.12 121 GLU A O 1
ATOM 910 N N . GLY A 1 122 ? 20.965 -3.469 -3.007 1.00 83.31 122 GLY A N 1
ATOM 911 C CA . GLY A 1 122 ? 20.154 -2.427 -2.371 1.00 83.31 122 GLY A CA 1
ATOM 912 C C . GLY A 1 122 ? 19.084 -1.783 -3.265 1.00 83.31 122 GLY A C 1
ATOM 913 O O . GLY A 1 122 ? 18.300 -0.976 -2.765 1.00 83.31 122 GLY A O 1
ATOM 914 N N . ILE A 1 123 ? 18.989 -2.149 -4.549 1.00 88.06 123 ILE A N 1
ATOM 915 C CA . ILE A 1 123 ? 17.979 -1.628 -5.481 1.00 88.06 123 ILE A CA 1
ATOM 916 C C . ILE A 1 123 ? 16.907 -2.697 -5.720 1.00 88.06 123 ILE A C 1
ATOM 918 O O . ILE A 1 123 ? 17.170 -3.757 -6.282 1.00 88.06 123 ILE A O 1
ATOM 922 N N . GLY A 1 124 ? 15.666 -2.415 -5.317 1.00 91.12 124 GLY A N 1
ATOM 923 C CA . GLY A 1 124 ? 14.535 -3.303 -5.602 1.00 91.12 124 GLY A CA 1
ATOM 924 C C . GLY A 1 124 ? 14.223 -3.364 -7.100 1.00 91.12 124 GLY A C 1
ATOM 925 O O . GLY A 1 124 ? 14.340 -2.350 -7.784 1.00 91.12 124 GLY A O 1
ATOM 926 N N . ASN A 1 125 ? 13.785 -4.521 -7.611 1.00 94.94 125 ASN A N 1
ATOM 927 C CA . ASN A 1 125 ? 13.327 -4.686 -8.997 1.00 94.94 125 ASN A CA 1
ATOM 928 C C . ASN A 1 125 ? 11.859 -4.276 -9.134 1.00 94.94 125 ASN A C 1
ATOM 930 O O . ASN A 1 125 ? 10.969 -5.062 -8.823 1.00 94.94 125 ASN A O 1
ATOM 934 N N . ILE A 1 126 ? 11.612 -3.038 -9.563 1.00 97.00 126 ILE A N 1
ATOM 935 C CA . ILE A 1 126 ? 10.294 -2.403 -9.505 1.00 97.00 126 ILE A CA 1
ATOM 936 C C . ILE A 1 126 ? 9.878 -1.928 -10.895 1.00 97.00 126 ILE A C 1
ATOM 938 O O . ILE A 1 126 ? 10.534 -1.087 -11.516 1.00 97.00 126 ILE A O 1
ATOM 942 N N . SER A 1 127 ? 8.744 -2.442 -11.356 1.00 97.88 127 SER A N 1
ATOM 943 C CA . SER A 1 127 ? 7.963 -1.882 -12.457 1.00 97.88 127 SER A CA 1
ATOM 944 C C . SER A 1 127 ? 6.803 -1.080 -11.878 1.00 97.88 127 SER A C 1
ATOM 946 O O . SER A 1 127 ? 6.296 -1.413 -10.810 1.00 97.88 127 SER A O 1
ATOM 948 N N . VAL A 1 128 ? 6.373 -0.024 -12.567 1.00 98.00 128 VAL A N 1
ATOM 949 C CA . VAL A 1 128 ? 5.323 0.872 -12.066 1.00 98.00 128 VAL A CA 1
ATOM 950 C C . VAL A 1 128 ? 4.282 1.106 -13.149 1.00 98.00 128 VAL A C 1
ATOM 952 O O . VAL A 1 128 ? 4.633 1.444 -14.279 1.00 98.00 128 VAL A O 1
ATOM 955 N N . ILE A 1 129 ? 3.006 0.989 -12.793 1.00 97.31 129 ILE A N 1
ATOM 956 C CA . ILE A 1 129 ? 1.891 1.448 -13.622 1.00 97.31 129 ILE A CA 1
ATOM 957 C C . ILE A 1 129 ? 0.958 2.345 -12.809 1.00 97.31 129 ILE A C 1
ATOM 959 O O . ILE A 1 129 ? 0.921 2.316 -11.578 1.00 97.31 129 ILE A O 1
ATOM 963 N N . ARG A 1 130 ? 0.188 3.157 -13.525 1.00 95.06 130 ARG A N 1
ATOM 964 C CA . ARG A 1 130 ? -0.890 3.978 -12.975 1.00 95.06 130 ARG A CA 1
ATOM 965 C C . ARG A 1 130 ? -2.138 3.647 -13.765 1.00 95.06 130 ARG A C 1
ATOM 967 O O . ARG A 1 130 ? -2.097 3.722 -14.994 1.00 95.06 130 ARG A O 1
ATOM 974 N N . THR A 1 131 ? -3.195 3.243 -13.082 1.00 89.31 131 THR A N 1
ATOM 975 C CA . THR A 1 131 ? -4.472 2.935 -13.724 1.00 89.31 131 THR A CA 1
ATOM 976 C C . THR A 1 131 ? -5.378 4.157 -13.677 1.00 89.31 131 THR A C 1
ATOM 978 O O . THR A 1 131 ? -5.163 5.062 -12.876 1.00 89.31 131 THR A O 1
ATOM 981 N N . ASP A 1 132 ? -6.382 4.173 -14.542 1.00 83.94 132 ASP A N 1
ATOM 982 C CA . ASP A 1 132 ? -7.522 5.085 -14.440 1.00 83.94 132 ASP A CA 1
ATOM 983 C C . ASP A 1 132 ? -8.746 4.292 -13.948 1.00 83.94 132 ASP A C 1
ATOM 985 O O . ASP A 1 132 ? -8.660 3.073 -13.748 1.00 83.94 132 ASP A O 1
ATOM 989 N N . VAL A 1 133 ? -9.880 4.961 -13.754 1.00 83.25 133 VAL A N 1
ATOM 990 C CA . VAL A 1 133 ? -11.154 4.318 -13.416 1.00 83.25 133 VAL A CA 1
ATOM 991 C C . VAL A 1 133 ? -11.761 3.598 -14.616 1.00 83.25 133 VAL A C 1
ATOM 993 O O . VAL A 1 133 ? -11.637 4.025 -15.768 1.00 83.25 133 VAL A O 1
ATOM 996 N N . SER A 1 134 ? -12.486 2.518 -14.330 1.00 82.38 134 SER A N 1
ATOM 997 C CA . SER A 1 134 ? -13.121 1.675 -15.346 1.00 82.38 134 SER A CA 1
ATOM 998 C C . SER A 1 134 ? -14.097 2.428 -16.252 1.00 82.38 134 SER A C 1
ATOM 1000 O O . SER A 1 134 ? -14.248 2.064 -17.416 1.00 82.38 134 SER A O 1
ATOM 1002 N N . SER A 1 135 ? -14.715 3.515 -15.777 1.00 83.38 135 SER A N 1
ATOM 1003 C CA . SER A 1 135 ? -15.592 4.363 -16.595 1.00 83.38 135 SER A CA 1
ATOM 1004 C C . SER A 1 135 ? -14.864 5.078 -17.735 1.00 83.38 135 SER A C 1
ATOM 1006 O O . SER A 1 135 ? -15.490 5.398 -18.741 1.00 83.38 135 SER A O 1
ATOM 1008 N N . ASN A 1 136 ? -13.561 5.336 -17.588 1.00 84.25 136 ASN A N 1
ATOM 1009 C CA . ASN A 1 136 ? -12.765 6.035 -18.597 1.00 84.25 136 ASN A CA 1
ATOM 1010 C C . ASN A 1 136 ? -12.178 5.064 -19.627 1.00 84.25 136 ASN A C 1
ATOM 1012 O O . ASN A 1 136 ? -12.083 5.401 -20.806 1.00 84.25 136 ASN A O 1
ATOM 1016 N N . SER A 1 137 ? -11.779 3.864 -19.193 1.00 84.38 137 SER A N 1
ATOM 1017 C CA . SER A 1 137 ? -11.120 2.867 -20.048 1.00 84.38 137 SER A CA 1
ATOM 1018 C C . SER A 1 137 ? -12.067 1.802 -20.614 1.00 84.38 137 SER A C 1
ATOM 1020 O O . SER A 1 137 ? -11.720 1.143 -21.592 1.00 84.38 137 SER A O 1
ATOM 1022 N N . GLY A 1 138 ? -13.233 1.591 -19.994 1.00 88.69 138 GLY A N 1
ATOM 1023 C CA . GLY A 1 138 ? -14.112 0.448 -20.261 1.00 88.69 138 GLY A CA 1
ATOM 1024 C C . GLY A 1 138 ? -13.562 -0.894 -19.757 1.00 88.69 138 GLY A C 1
ATOM 1025 O O . GLY A 1 138 ? -14.131 -1.941 -20.058 1.00 88.69 138 GLY A O 1
ATOM 1026 N N . ILE A 1 139 ? -12.454 -0.880 -19.010 1.00 88.88 139 ILE A N 1
ATOM 1027 C CA . ILE A 1 139 ? -11.755 -2.061 -18.496 1.00 88.88 139 ILE A CA 1
ATOM 1028 C C . ILE A 1 139 ? -11.630 -1.908 -16.983 1.00 88.88 139 ILE A C 1
ATOM 1030 O O . ILE A 1 139 ? -11.269 -0.839 -16.494 1.00 88.88 139 ILE A O 1
ATOM 1034 N N . ASP A 1 140 ? -11.906 -2.972 -16.230 1.00 89.56 140 ASP A N 1
ATOM 1035 C CA . ASP A 1 140 ? -11.689 -2.959 -14.784 1.00 89.56 140 ASP A CA 1
ATOM 1036 C C . ASP A 1 140 ? -10.223 -2.618 -14.461 1.00 89.56 140 ASP A C 1
ATOM 1038 O O . ASP A 1 140 ? -9.296 -3.234 -14.996 1.00 89.56 140 ASP A O 1
ATOM 1042 N N . SER A 1 141 ? -10.003 -1.635 -13.585 1.00 89.31 141 SER A N 1
ATOM 1043 C CA . SER A 1 141 ? -8.668 -1.185 -13.184 1.00 89.31 141 SER A CA 1
ATOM 1044 C C . SER A 1 141 ? -7.811 -2.343 -12.650 1.00 89.31 141 SER A C 1
ATOM 1046 O O . SER A 1 141 ? -6.601 -2.368 -12.884 1.00 89.31 141 SER A O 1
ATOM 1048 N N . CYS A 1 142 ? -8.418 -3.346 -12.003 1.00 90.94 142 CYS A N 1
ATOM 1049 C CA . CYS A 1 142 ? -7.724 -4.546 -11.530 1.00 90.94 142 CYS A CA 1
ATOM 1050 C C . CYS A 1 142 ? -7.157 -5.376 -12.686 1.00 90.94 142 CYS A C 1
ATOM 1052 O O . CYS A 1 142 ? -6.042 -5.885 -12.580 1.00 90.94 142 CYS A O 1
ATOM 1054 N N . PHE A 1 143 ? -7.856 -5.462 -13.822 1.00 92.56 143 PHE A N 1
ATOM 1055 C CA . PHE A 1 143 ? -7.363 -6.207 -14.983 1.00 92.56 143 PHE A CA 1
ATOM 1056 C C . PHE A 1 143 ? -6.121 -5.576 -15.602 1.00 92.56 143 PHE A C 1
ATOM 1058 O O . PHE A 1 143 ? -5.261 -6.303 -16.098 1.00 92.56 143 PHE A O 1
ATOM 1065 N N . HIS A 1 144 ? -5.965 -4.251 -15.525 1.00 92.38 144 HIS A N 1
ATOM 1066 C CA . HIS A 1 144 ? -4.704 -3.614 -15.909 1.00 92.38 144 HIS A CA 1
ATOM 1067 C C . HIS A 1 144 ? -3.542 -4.130 -15.046 1.00 92.38 144 HIS A C 1
ATOM 1069 O O . HIS A 1 144 ? -2.496 -4.501 -15.580 1.00 92.38 144 HIS A O 1
ATOM 1075 N N . ALA A 1 145 ? -3.738 -4.204 -13.726 1.00 94.44 145 ALA A N 1
ATOM 1076 C CA . ALA A 1 145 ? -2.734 -4.714 -12.796 1.00 94.44 145 ALA A CA 1
ATOM 1077 C C . ALA A 1 145 ? -2.412 -6.192 -13.046 1.00 94.44 145 ALA A C 1
ATOM 1079 O O . ALA A 1 145 ? -1.243 -6.547 -13.196 1.00 94.44 145 ALA A O 1
ATOM 1080 N N . GLU A 1 146 ? -3.436 -7.040 -13.149 1.00 94.75 146 GLU A N 1
ATOM 1081 C CA . GLU A 1 146 ? -3.283 -8.482 -13.365 1.00 94.75 146 GLU A CA 1
ATOM 1082 C C . GLU A 1 146 ? -2.593 -8.796 -14.697 1.00 94.75 146 GLU A C 1
ATOM 1084 O O . GLU A 1 146 ? -1.644 -9.585 -14.743 1.00 94.75 146 GLU A O 1
ATOM 1089 N N . PHE A 1 147 ? -3.024 -8.150 -15.785 1.00 96.06 147 PHE A N 1
ATOM 1090 C CA . PHE A 1 147 ? -2.435 -8.350 -17.106 1.00 96.06 147 PHE A CA 1
ATOM 1091 C C . PHE A 1 147 ? -0.970 -7.910 -17.139 1.00 96.06 147 PHE A C 1
ATOM 1093 O O . PHE A 1 147 ? -0.117 -8.634 -17.660 1.00 96.06 147 PHE A O 1
ATOM 1100 N N . CYS A 1 148 ? -0.651 -6.746 -16.566 1.00 96.75 148 CYS A N 1
ATOM 1101 C CA . CYS A 1 148 ? 0.728 -6.276 -16.485 1.00 96.75 148 CYS A CA 1
ATOM 1102 C C . CYS A 1 148 ? 1.585 -7.210 -15.629 1.00 96.75 148 CYS A C 1
ATOM 1104 O O . CYS A 1 148 ? 2.637 -7.639 -16.100 1.00 96.75 148 CYS A O 1
ATOM 1106 N N . ALA A 1 149 ? 1.131 -7.572 -14.426 1.00 97.56 149 ALA A N 1
ATOM 1107 C CA . ALA A 1 149 ? 1.866 -8.446 -13.512 1.00 97.56 149 ALA A CA 1
ATOM 1108 C C . ALA A 1 149 ? 2.201 -9.789 -14.167 1.00 97.56 149 ALA A C 1
ATOM 1110 O O . ALA A 1 149 ? 3.353 -10.223 -14.130 1.00 97.56 149 ALA A O 1
ATOM 1111 N N . LYS A 1 150 ? 1.221 -10.396 -14.848 1.00 97.88 150 LYS A N 1
ATOM 1112 C CA . LYS A 1 150 ? 1.407 -11.653 -15.575 1.00 97.88 150 LYS A CA 1
ATOM 1113 C C . LYS A 1 150 ? 2.425 -11.523 -16.707 1.00 97.88 150 LYS A C 1
ATOM 1115 O O . LYS A 1 150 ? 3.316 -12.355 -16.813 1.00 97.88 150 LYS A O 1
ATOM 1120 N N . ASN A 1 151 ? 2.322 -10.493 -17.547 1.00 97.44 151 ASN A N 1
ATOM 1121 C CA . ASN A 1 151 ? 3.210 -10.350 -18.707 1.00 97.44 151 ASN A CA 1
ATOM 1122 C C . ASN A 1 151 ? 4.652 -10.015 -18.330 1.00 97.44 151 ASN A C 1
ATOM 1124 O O . ASN A 1 151 ? 5.580 -10.431 -19.020 1.00 97.44 151 ASN A O 1
ATOM 1128 N N . ILE A 1 152 ? 4.853 -9.259 -17.251 1.00 95.88 152 ILE A N 1
ATOM 1129 C CA . ILE A 1 152 ? 6.202 -8.911 -16.798 1.00 95.88 152 ILE A CA 1
ATOM 1130 C C . ILE A 1 152 ? 6.792 -9.952 -15.843 1.00 95.88 152 ILE A C 1
ATOM 1132 O O . ILE A 1 152 ? 7.925 -9.749 -15.401 1.00 95.88 152 ILE A O 1
ATOM 1136 N N . ASN A 1 153 ? 6.053 -11.021 -15.523 1.00 96.31 153 ASN A N 1
ATOM 1137 C CA . ASN A 1 153 ? 6.393 -12.010 -14.499 1.00 96.31 153 ASN A CA 1
ATOM 1138 C C . ASN A 1 153 ? 6.741 -11.337 -13.159 1.00 96.31 153 ASN A C 1
ATOM 1140 O O . ASN A 1 153 ? 7.843 -11.499 -12.642 1.00 96.31 153 ASN A O 1
ATOM 1144 N N . ALA A 1 154 ? 5.838 -10.493 -12.652 1.00 97.75 154 ALA A N 1
ATOM 1145 C CA . ALA A 1 154 ? 5.980 -9.924 -11.316 1.00 97.75 154 ALA A CA 1
ATOM 1146 C C . ALA A 1 154 ? 5.738 -11.007 -10.255 1.00 97.75 154 ALA A C 1
ATOM 1148 O O . ALA A 1 154 ? 4.780 -11.772 -10.359 1.00 97.75 154 ALA A O 1
ATOM 1149 N N . ASP A 1 155 ? 6.579 -11.031 -9.225 1.00 97.56 155 ASP A N 1
ATOM 1150 C CA . ASP A 1 155 ? 6.452 -11.936 -8.080 1.00 97.56 155 ASP A CA 1
ATOM 1151 C C . ASP A 1 155 ? 5.377 -11.447 -7.098 1.00 97.56 155 ASP A C 1
ATOM 1153 O O . ASP A 1 155 ? 4.728 -12.243 -6.422 1.00 97.56 155 ASP A O 1
ATOM 1157 N N . TYR A 1 156 ? 5.166 -10.129 -7.024 1.00 97.25 156 TYR A N 1
ATOM 1158 C CA . TYR A 1 156 ? 4.138 -9.519 -6.185 1.00 97.25 156 TYR A CA 1
ATOM 1159 C C . TYR A 1 156 ? 3.711 -8.139 -6.689 1.00 97.25 156 TYR A C 1
ATOM 1161 O O . TYR A 1 156 ? 4.398 -7.486 -7.480 1.00 97.25 156 TYR A O 1
ATOM 1169 N N . ILE A 1 157 ? 2.556 -7.689 -6.195 1.00 97.50 157 ILE A N 1
ATOM 1170 C CA . ILE A 1 157 ? 1.974 -6.383 -6.500 1.00 97.50 157 ILE A CA 1
ATOM 1171 C C . ILE A 1 157 ? 1.939 -5.540 -5.224 1.00 97.50 157 ILE A C 1
ATOM 1173 O O . ILE A 1 157 ? 1.442 -5.998 -4.197 1.00 97.50 157 ILE A O 1
ATOM 1177 N N . ILE A 1 158 ? 2.409 -4.294 -5.304 1.00 97.56 158 ILE A N 1
ATOM 1178 C CA . ILE A 1 158 ? 2.099 -3.261 -4.308 1.00 97.56 158 ILE A CA 1
ATOM 1179 C C . ILE A 1 158 ? 0.992 -2.393 -4.891 1.00 97.56 158 ILE A C 1
ATOM 1181 O O . ILE A 1 158 ? 1.227 -1.609 -5.809 1.00 97.56 158 ILE A O 1
ATOM 1185 N N . ALA A 1 159 ? -0.215 -2.547 -4.363 1.00 96.50 159 ALA A N 1
ATOM 1186 C CA . ALA A 1 159 ? -1.379 -1.783 -4.778 1.00 96.50 159 ALA A CA 1
ATOM 1187 C C . ALA A 1 159 ? -1.589 -0.584 -3.845 1.00 96.50 159 ALA A C 1
ATOM 1189 O O . ALA A 1 159 ? -1.591 -0.745 -2.625 1.00 96.50 159 ALA A O 1
ATOM 1190 N N . ILE A 1 160 ? -1.749 0.609 -4.418 1.00 96.06 160 ILE A N 1
ATOM 1191 C CA . ILE A 1 160 ? -1.868 1.871 -3.681 1.00 96.06 160 ILE A CA 1
ATOM 1192 C C . ILE A 1 160 ? -3.173 2.539 -4.091 1.00 96.06 160 ILE A C 1
ATOM 1194 O O . ILE A 1 160 ? -3.370 2.810 -5.276 1.00 96.06 160 ILE A O 1
ATOM 1198 N N . ASP A 1 161 ? -4.031 2.818 -3.117 1.00 93.50 161 ASP A N 1
ATOM 1199 C CA . ASP A 1 161 ? -5.356 3.400 -3.328 1.00 93.50 161 ASP A CA 1
ATOM 1200 C C . ASP A 1 161 ? -5.721 4.375 -2.19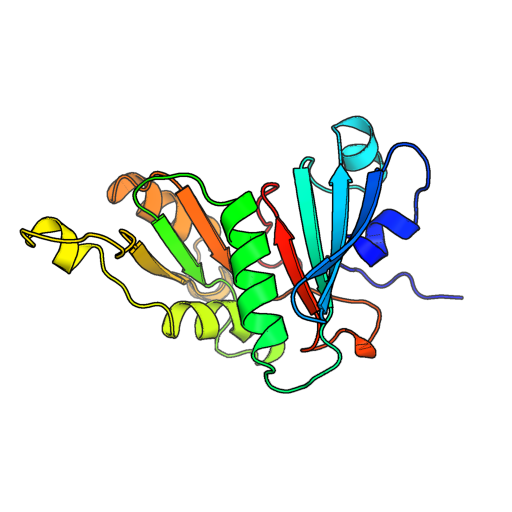7 1.00 93.50 161 ASP A C 1
ATOM 1202 O O . ASP A 1 161 ? -5.137 4.320 -1.108 1.00 93.50 161 ASP A O 1
ATOM 1206 N N . SER A 1 162 ? -6.671 5.271 -2.462 1.00 91.94 162 SER A N 1
ATOM 1207 C CA . SER A 1 162 ? -7.299 6.108 -1.435 1.00 91.94 162 SER A CA 1
ATOM 1208 C C . SER A 1 162 ? -8.264 5.275 -0.582 1.00 91.94 162 SER A C 1
ATOM 1210 O O . SER A 1 162 ? -8.950 4.394 -1.089 1.00 91.94 162 SER A O 1
ATOM 1212 N N . LEU A 1 163 ? -8.352 5.568 0.719 1.00 90.62 163 LEU A N 1
ATOM 1213 C CA . LEU A 1 163 ? -9.283 4.912 1.647 1.00 90.62 163 LEU A CA 1
ATOM 1214 C C . LEU A 1 163 ? -10.303 5.911 2.194 1.00 90.62 163 LEU A C 1
ATOM 1216 O O . LEU A 1 163 ? -9.995 7.096 2.335 1.00 90.62 163 LEU A O 1
ATOM 1220 N N . ILE A 1 164 ? -11.487 5.421 2.572 1.00 88.62 164 ILE A N 1
ATOM 1221 C CA . ILE A 1 164 ? -12.437 6.201 3.376 1.00 88.62 164 ILE A CA 1
ATOM 1222 C C . ILE A 1 164 ? -12.168 5.970 4.867 1.00 88.62 164 ILE A C 1
ATOM 1224 O O . ILE A 1 164 ? -12.044 4.825 5.308 1.00 88.62 164 ILE A O 1
ATOM 1228 N N . CYS A 1 165 ? -12.153 7.050 5.648 1.00 88.50 165 CYS A N 1
ATOM 1229 C CA . CYS A 1 165 ? -12.191 7.033 7.110 1.00 88.50 165 CYS A CA 1
ATOM 1230 C C . CYS A 1 165 ? -13.438 7.764 7.628 1.00 88.50 165 CYS A C 1
ATOM 1232 O O . CYS A 1 165 ? -13.967 8.655 6.957 1.00 88.50 165 CYS A O 1
ATOM 1234 N N . ASN A 1 166 ? -13.911 7.395 8.818 1.00 88.56 166 ASN A N 1
ATOM 1235 C CA . ASN A 1 166 ? -15.038 8.064 9.472 1.00 88.56 166 ASN A CA 1
ATOM 1236 C C . ASN A 1 166 ? -14.595 9.243 10.342 1.00 88.56 166 ASN A C 1
ATOM 1238 O O . ASN A 1 166 ? -15.365 10.187 10.510 1.00 88.56 166 ASN A O 1
ATOM 1242 N N . GLU A 1 167 ? -13.388 9.184 10.906 1.00 87.12 167 GLU A N 1
ATOM 1243 C CA . GLU A 1 167 ? -12.835 10.243 11.757 1.00 87.12 167 GLU A CA 1
ATOM 1244 C C . GLU A 1 167 ? -12.087 11.278 10.894 1.00 87.12 167 GLU A C 1
ATOM 1246 O O . GLU A 1 167 ? -11.085 10.928 10.259 1.00 87.12 167 GLU A O 1
ATOM 1251 N N . PRO A 1 168 ? -12.537 12.548 10.832 1.00 86.25 168 PRO A N 1
ATOM 1252 C CA . PRO A 1 168 ? -11.869 13.591 10.049 1.00 86.25 168 PRO A CA 1
ATOM 1253 C C . PRO A 1 168 ? -10.410 13.820 10.451 1.00 86.25 168 PRO A C 1
ATOM 1255 O O . PRO A 1 168 ? -9.589 14.182 9.612 1.00 86.25 168 PRO A O 1
ATOM 1258 N N . GLU A 1 169 ? -10.069 13.576 11.715 1.00 87.44 169 GLU A N 1
ATOM 1259 C CA . GLU A 1 169 ? -8.718 13.713 12.266 1.00 87.44 169 GLU A CA 1
ATOM 1260 C C . GLU A 1 169 ? -7.720 12.734 11.626 1.00 87.44 169 GLU A C 1
ATOM 1262 O O . GLU A 1 169 ? -6.510 12.964 11.667 1.00 87.44 169 GLU A O 1
ATOM 1267 N N . ARG A 1 170 ? -8.220 11.654 11.008 1.00 88.12 170 ARG A N 1
ATOM 1268 C CA . ARG A 1 170 ? -7.418 10.643 10.301 1.00 88.12 170 ARG A CA 1
ATOM 1269 C C . ARG A 1 170 ? -7.096 11.019 8.861 1.00 88.12 170 ARG A C 1
ATOM 1271 O O . ARG A 1 170 ? -6.252 10.377 8.226 1.00 88.12 170 ARG A O 1
ATOM 1278 N N . LEU A 1 171 ? -7.766 12.041 8.331 1.00 87.88 171 LEU A N 1
ATOM 1279 C CA . LEU A 1 171 ? -7.560 12.491 6.966 1.00 87.88 171 LEU A CA 1
ATOM 1280 C C . LEU A 1 171 ? -6.129 13.015 6.809 1.00 87.88 171 LEU A C 1
ATOM 1282 O O . LEU A 1 171 ? -5.694 13.900 7.540 1.00 87.88 171 LEU A O 1
ATOM 1286 N N . CYS A 1 172 ? -5.398 12.470 5.836 1.00 86.00 172 CYS A N 1
ATOM 1287 C CA . CYS A 1 172 ? -4.005 12.830 5.536 1.00 86.00 172 CYS A CA 1
ATOM 1288 C C . CYS A 1 172 ? -2.986 12.584 6.671 1.00 86.00 172 CYS A C 1
ATOM 1290 O O . CYS A 1 172 ? -1.828 12.962 6.521 1.00 86.00 172 CYS A O 1
ATOM 1292 N N . THR A 1 173 ? -3.377 11.937 7.769 1.00 89.12 173 THR A N 1
ATOM 1293 C CA . THR A 1 173 ? -2.507 11.617 8.920 1.00 89.12 173 THR A CA 1
ATOM 1294 C C . THR A 1 173 ? -2.347 10.114 9.130 1.00 89.12 173 THR A C 1
ATOM 1296 O O . THR A 1 173 ? -1.449 9.672 9.846 1.00 89.12 173 THR A O 1
ATOM 1299 N N . THR A 1 174 ? -3.201 9.310 8.492 1.00 92.00 174 THR A N 1
ATOM 1300 C CA . THR A 1 174 ? -3.250 7.858 8.666 1.00 92.00 174 THR A CA 1
ATOM 1301 C C . THR A 1 174 ? -2.929 7.127 7.364 1.00 92.00 174 THR A C 1
ATOM 1303 O O . THR A 1 174 ? -3.524 7.404 6.324 1.00 92.00 174 THR A O 1
ATOM 1306 N N . ILE A 1 175 ? -2.025 6.146 7.429 1.00 94.31 175 ILE A N 1
ATOM 1307 C CA . ILE A 1 175 ? -1.724 5.221 6.327 1.00 94.31 175 ILE A CA 1
ATOM 1308 C C . ILE A 1 175 ? -2.027 3.797 6.787 1.00 94.31 175 ILE A C 1
ATOM 1310 O O . ILE A 1 175 ? -1.608 3.390 7.870 1.00 94.31 175 ILE A O 1
ATOM 1314 N N . GLN A 1 176 ? -2.717 3.017 5.954 1.00 95.44 176 GLN A N 1
ATOM 1315 C CA . GLN A 1 176 ? -2.962 1.600 6.207 1.00 95.44 176 GLN A CA 1
ATOM 1316 C C . GLN A 1 176 ? -2.195 0.714 5.221 1.00 95.44 176 GLN A C 1
ATOM 1318 O O . GLN A 1 176 ? -2.259 0.914 4.011 1.00 95.44 176 GLN A O 1
ATOM 1323 N N . LEU A 1 177 ? -1.513 -0.303 5.745 1.00 97.19 177 LEU A N 1
ATOM 1324 C CA . LEU A 1 177 ? -0.830 -1.350 4.984 1.00 97.19 177 LEU A CA 1
ATOM 1325 C C . LEU A 1 177 ? -1.481 -2.707 5.272 1.00 97.19 177 LEU A C 1
ATOM 1327 O O . LEU A 1 177 ? -1.841 -2.985 6.415 1.00 97.19 177 LEU A O 1
ATOM 1331 N N . THR A 1 178 ? -1.620 -3.574 4.267 1.00 96.69 178 THR A N 1
ATOM 1332 C CA . THR A 1 178 ? -2.188 -4.916 4.464 1.00 96.69 178 THR A CA 1
ATOM 1333 C C . THR A 1 178 ? -1.701 -5.936 3.437 1.00 96.69 178 THR A C 1
ATOM 1335 O O . THR A 1 178 ? -1.426 -5.582 2.293 1.00 96.69 178 THR A O 1
ATOM 1338 N N . ASP A 1 179 ? -1.623 -7.207 3.842 1.00 96.62 179 ASP A N 1
ATOM 1339 C CA . ASP A 1 179 ? -1.418 -8.369 2.961 1.00 96.62 179 ASP A CA 1
ATOM 1340 C C . ASP A 1 179 ? -2.736 -9.016 2.489 1.00 96.62 179 ASP A C 1
ATOM 1342 O O . ASP A 1 179 ? -2.722 -9.929 1.664 1.00 96.62 179 ASP A O 1
ATOM 1346 N N . ALA A 1 180 ? -3.888 -8.514 2.943 1.00 93.94 180 ALA A N 1
ATOM 1347 C CA . ALA A 1 180 ? -5.209 -8.998 2.539 1.00 93.94 180 ALA A CA 1
ATOM 1348 C C . ALA A 1 180 ? -5.592 -8.597 1.095 1.00 93.94 180 ALA A C 1
ATOM 1350 O O . ALA A 1 180 ? -6.639 -8.997 0.568 1.00 93.94 180 ALA A O 1
ATOM 1351 N N . GLY A 1 181 ? -4.754 -7.774 0.458 1.00 90.62 181 GLY A N 1
ATOM 1352 C CA . GLY A 1 181 ? -5.026 -7.111 -0.811 1.00 90.62 181 GLY A CA 1
ATOM 1353 C C . GLY A 1 181 ? -6.041 -5.974 -0.677 1.00 90.62 181 GLY A C 1
ATOM 1354 O O . GLY A 1 181 ? -6.560 -5.693 0.403 1.00 90.62 181 GLY A O 1
ATOM 1355 N N . ILE A 1 182 ? -6.343 -5.332 -1.804 1.00 84.75 182 ILE A N 1
ATOM 1356 C CA . ILE A 1 182 ? -7.317 -4.237 -1.877 1.00 84.75 182 ILE A CA 1
ATOM 1357 C C . ILE A 1 182 ? -8.513 -4.608 -2.764 1.00 84.75 182 ILE A C 1
ATOM 1359 O O . ILE A 1 182 ? -8.483 -5.608 -3.492 1.00 84.75 182 ILE A O 1
ATOM 1363 N N . SER A 1 183 ? -9.565 -3.799 -2.676 1.00 79.56 183 SER A N 1
ATOM 1364 C CA . SER A 1 183 ? -10.698 -3.782 -3.603 1.00 79.56 183 SER A CA 1
ATOM 1365 C C . SER A 1 183 ? -10.808 -2.354 -4.144 1.00 79.56 183 SER A C 1
ATOM 1367 O O . SER A 1 183 ? -11.450 -1.534 -3.486 1.00 79.56 183 SER A O 1
ATOM 1369 N N . PRO A 1 184 ? -10.139 -2.035 -5.268 1.00 67.75 184 PRO A N 1
ATOM 1370 C CA . PRO A 1 184 ? -10.067 -0.671 -5.779 1.00 67.75 184 PRO A CA 1
ATOM 1371 C C . PRO A 1 184 ? -11.448 -0.062 -6.009 1.00 67.75 184 PRO A C 1
ATOM 1373 O O . PRO A 1 184 ? -12.370 -0.757 -6.440 1.00 67.75 184 PRO A O 1
ATOM 1376 N N . GLY A 1 185 ? -11.594 1.233 -5.733 1.00 61.81 185 GLY A N 1
ATOM 1377 C CA . GLY A 1 185 ? -12.872 1.927 -5.921 1.00 61.81 185 GLY A CA 1
ATOM 1378 C C . GLY A 1 185 ? -13.924 1.602 -4.855 1.00 61.81 185 GLY A C 1
ATOM 1379 O O . GLY A 1 185 ? -15.094 1.940 -5.025 1.00 61.81 185 GLY A O 1
ATOM 1380 N N . SER A 1 186 ? -13.531 1.005 -3.720 1.00 52.62 186 SER A N 1
ATOM 1381 C CA . SER A 1 186 ? -14.406 0.879 -2.545 1.00 52.62 186 SER A CA 1
ATOM 1382 C C . SER A 1 186 ? -14.808 2.228 -1.941 1.00 52.62 186 SER A C 1
ATOM 1384 O O . SER A 1 186 ? -15.679 2.246 -1.070 1.00 52.62 186 SER A O 1
ATOM 1386 N N . ALA A 1 187 ? -14.203 3.323 -2.410 1.00 47.81 187 ALA A N 1
ATOM 1387 C CA . ALA A 1 187 ? -14.470 4.686 -1.985 1.00 47.81 187 ALA A CA 1
ATOM 1388 C C . ALA A 1 187 ? -15.723 5.336 -2.618 1.00 47.81 187 ALA A C 1
ATOM 1390 O O . ALA A 1 187 ? -16.072 6.458 -2.246 1.00 47.81 187 ALA A O 1
ATOM 1391 N N . MET A 1 188 ? -16.405 4.650 -3.548 1.00 40.91 188 MET A N 1
ATOM 1392 C CA . MET A 1 188 ? -17.702 5.071 -4.106 1.00 40.91 188 MET A CA 1
ATOM 1393 C C . MET A 1 188 ? -18.864 4.213 -3.599 1.00 40.91 188 MET A C 1
ATOM 1395 O O . MET A 1 188 ? -18.695 2.981 -3.406 1.00 40.91 188 MET A O 1
#

Foldseek 3Di:
DPPPPDFPACVNLLVVDPPDWDWDWDAFLNWIKIKIAADPVSCVVSVHFGWIKIKTFAPDPDDDPSSVRVVVVVVVVQDDADAEEEEQEAACVDPLWCFSVVVLVPDDACQVVVVPDPDQPPPGHYDYDYFHPCVVVVDHSVVVVVVVCVVVVGPYYHYDTHIDDPDPSCVSRMDMDIPSDDDHPPVD

pLDDT: mean 87.29, std 13.13, range [31.69, 98.31]

Secondary structure (DSSP, 8-state):
---------HHHHHHT--SS-EEEEEEETTEEEEEEEE-HHHHHHHTS-SEEEEEEE-SS-S--HHHHHHHHHHHHTTPPSS-EEEEE-S-TTSGGG-HHHHHHTTS---HHHHTT-S--TT---EEEEE---HHHHSS-HHHHHHHHHHHTT-SEEEEE-----S-GGGTTTEEEEESS---TTTT-